Protein AF-A0A9J8AJ17-F1 (afdb_monomer)

Structure (mmCIF, N/CA/C/O backbone):
data_AF-A0A9J8AJ17-F1
#
_entry.id   AF-A0A9J8AJ17-F1
#
loop_
_atom_site.group_PDB
_atom_site.id
_atom_site.type_symbol
_atom_site.label_atom_id
_atom_site.label_alt_id
_atom_site.label_comp_id
_atom_site.label_asym_id
_atom_site.label_entity_id
_atom_site.label_seq_id
_atom_site.pdbx_PDB_ins_code
_atom_site.Cartn_x
_atom_site.Cartn_y
_atom_site.Cartn_z
_atom_site.occupancy
_atom_site.B_iso_or_equiv
_atom_site.auth_seq_id
_atom_site.auth_comp_id
_atom_site.auth_asym_id
_atom_site.auth_atom_id
_atom_site.pdbx_PDB_model_num
ATOM 1 N N . PHE A 1 1 ? 5.375 3.986 -27.412 1.00 84.50 1 PHE A N 1
ATOM 2 C CA . PHE A 1 1 ? 6.111 3.043 -26.552 1.00 84.50 1 PHE A CA 1
ATOM 3 C C . PHE A 1 1 ? 7.538 2.979 -27.052 1.00 84.50 1 PHE A C 1
ATOM 5 O O . PHE A 1 1 ? 7.757 3.185 -28.240 1.00 84.50 1 PHE A O 1
ATOM 12 N N . ASP A 1 2 ? 8.475 2.694 -26.160 1.00 86.69 2 ASP A N 1
ATOM 13 C CA . ASP A 1 2 ? 9.907 2.626 -26.416 1.00 86.69 2 ASP A CA 1
ATOM 14 C C . ASP A 1 2 ? 10.468 1.332 -25.822 1.00 86.69 2 ASP A C 1
ATOM 16 O O . ASP A 1 2 ? 10.019 0.861 -24.775 1.00 86.69 2 ASP A O 1
ATOM 20 N N . ARG A 1 3 ? 11.481 0.769 -26.474 1.00 86.44 3 ARG A N 1
ATOM 21 C CA . ARG A 1 3 ? 12.291 -0.334 -25.966 1.00 86.44 3 ARG A CA 1
ATOM 22 C C . ARG A 1 3 ? 13.458 0.225 -25.174 1.00 86.44 3 ARG A C 1
ATOM 24 O O . ARG A 1 3 ? 14.289 0.953 -25.712 1.00 86.44 3 ARG A O 1
ATOM 31 N N . LYS A 1 4 ? 13.545 -0.156 -23.906 1.00 85.94 4 LYS A N 1
ATOM 32 C CA . LYS A 1 4 ? 14.695 0.073 -23.031 1.00 85.94 4 LYS A CA 1
ATOM 33 C C . LYS A 1 4 ? 15.552 -1.189 -23.036 1.00 85.94 4 LYS A C 1
ATOM 35 O O . LYS A 1 4 ? 15.211 -2.178 -22.390 1.00 85.94 4 LYS A O 1
ATOM 40 N N . HIS A 1 5 ? 16.639 -1.174 -23.801 1.00 84.50 5 HIS A N 1
ATOM 41 C CA . HIS A 1 5 ? 17.488 -2.349 -24.001 1.00 84.50 5 HIS A CA 1
ATOM 42 C C . HIS A 1 5 ? 18.456 -2.580 -22.832 1.00 84.50 5 HIS A C 1
ATOM 44 O O . HIS A 1 5 ? 19.291 -1.720 -22.543 1.00 84.50 5 HIS A O 1
ATOM 50 N N . TYR A 1 6 ? 18.380 -3.755 -22.204 1.00 83.19 6 TYR A N 1
ATOM 51 C CA . TYR A 1 6 ? 19.360 -4.265 -21.242 1.00 83.19 6 TYR A CA 1
ATOM 52 C C . TYR A 1 6 ? 19.265 -5.792 -21.149 1.00 83.19 6 TYR A C 1
ATOM 54 O O . TYR A 1 6 ? 18.189 -6.368 -21.304 1.00 83.19 6 TYR A O 1
ATOM 62 N N . PHE A 1 7 ? 20.397 -6.446 -20.892 1.00 85.44 7 PHE A N 1
ATOM 63 C CA . PHE A 1 7 ? 20.463 -7.900 -20.782 1.00 85.44 7 PHE A CA 1
ATOM 64 C C . PHE A 1 7 ? 20.474 -8.321 -19.319 1.00 85.44 7 PHE A C 1
ATOM 66 O O . PHE A 1 7 ? 21.348 -7.911 -18.555 1.00 85.44 7 PHE A O 1
ATOM 73 N N . TYR A 1 8 ? 19.500 -9.147 -18.949 1.00 83.44 8 TYR A N 1
ATOM 74 C CA . TYR A 1 8 ? 19.433 -9.799 -17.650 1.00 83.44 8 TYR A CA 1
ATOM 75 C C . TYR A 1 8 ? 18.642 -11.104 -17.780 1.00 83.44 8 TYR A C 1
ATOM 77 O O . TYR A 1 8 ? 17.761 -11.210 -18.633 1.00 83.44 8 TYR A O 1
ATOM 85 N N . ALA A 1 9 ? 18.968 -12.108 -16.965 1.00 84.25 9 ALA A N 1
ATOM 86 C CA . ALA A 1 9 ? 18.401 -13.452 -17.102 1.00 84.25 9 ALA A CA 1
ATOM 87 C C . ALA A 1 9 ? 16.879 -13.502 -16.860 1.00 84.25 9 ALA A C 1
ATOM 89 O O . ALA A 1 9 ? 16.195 -14.369 -17.392 1.00 84.25 9 ALA A O 1
ATOM 90 N N . ASP A 1 10 ? 16.344 -12.549 -16.098 1.00 83.25 10 ASP A N 1
ATOM 91 C CA . ASP A 1 10 ? 14.919 -12.399 -15.803 1.00 83.25 10 ASP A CA 1
ATOM 92 C C . ASP A 1 10 ? 14.142 -11.592 -16.867 1.00 83.25 10 ASP A C 1
ATOM 94 O O . ASP A 1 10 ? 12.931 -11.406 -16.733 1.00 83.25 10 ASP A O 1
ATOM 98 N N . MET A 1 11 ? 14.815 -11.114 -17.920 1.00 86.56 11 MET A N 1
ATOM 99 C CA . MET A 1 11 ? 14.232 -10.330 -19.009 1.00 86.56 11 MET A CA 1
ATOM 100 C C . MET A 1 11 ? 14.425 -11.063 -20.348 1.00 86.56 11 MET A C 1
ATOM 102 O O . MET A 1 11 ? 15.379 -10.781 -21.077 1.00 86.56 11 MET A O 1
ATOM 106 N N . PRO A 1 12 ? 13.524 -11.995 -20.717 1.00 84.19 12 PRO A N 1
ATOM 107 C CA . PRO A 1 12 ? 13.731 -12.894 -21.856 1.00 84.19 12 PRO A CA 1
ATOM 108 C C . PRO A 1 12 ? 13.805 -12.162 -23.203 1.00 84.19 12 PRO A C 1
ATOM 110 O O . PRO A 1 12 ? 14.507 -12.604 -24.107 1.00 84.19 12 PRO A O 1
ATOM 113 N N . ALA A 1 13 ? 13.119 -11.023 -23.337 1.00 84.50 13 ALA A N 1
ATOM 114 C CA . ALA A 1 13 ? 13.137 -10.220 -24.559 1.00 84.50 13 ALA A CA 1
ATOM 115 C C . ALA A 1 13 ? 14.458 -9.449 -24.768 1.00 84.50 13 ALA A C 1
ATOM 117 O O . ALA A 1 13 ? 14.705 -8.942 -25.860 1.00 84.50 13 ALA A O 1
ATOM 118 N N . GLY A 1 14 ? 15.299 -9.306 -23.734 1.00 84.38 14 GLY A N 1
ATOM 119 C CA . GLY A 1 14 ? 16.493 -8.447 -23.780 1.00 84.38 14 GLY A CA 1
ATOM 120 C C . GLY A 1 14 ? 16.181 -6.945 -23.887 1.00 84.38 14 GLY A C 1
ATOM 121 O O . GLY A 1 14 ? 17.067 -6.128 -24.157 1.00 84.38 14 GLY A O 1
ATOM 122 N N . TYR A 1 15 ? 14.914 -6.568 -23.709 1.00 83.44 15 TYR A N 1
ATOM 123 C CA . TYR A 1 15 ? 14.455 -5.191 -23.601 1.00 83.44 15 TYR A CA 1
ATOM 124 C C . TYR A 1 15 ? 13.153 -5.117 -22.806 1.00 83.44 15 TYR A C 1
ATOM 126 O O . TYR A 1 15 ? 12.324 -6.023 -22.851 1.00 83.44 15 TYR A O 1
ATOM 134 N N . GLN A 1 16 ? 12.965 -4.003 -22.109 1.00 83.31 16 GLN A N 1
ATOM 135 C CA . GLN A 1 16 ? 11.730 -3.665 -21.413 1.00 83.31 16 GLN A CA 1
ATOM 136 C C . GLN A 1 16 ? 10.928 -2.687 -22.273 1.00 83.31 16 GLN A C 1
ATOM 138 O O . GLN A 1 16 ? 11.475 -1.687 -22.743 1.00 83.31 16 GLN A O 1
ATOM 143 N N . ILE A 1 17 ? 9.636 -2.948 -22.468 1.00 78.12 17 ILE A N 1
ATOM 144 C CA . ILE A 1 17 ? 8.737 -1.965 -23.081 1.00 78.12 17 ILE A CA 1
ATOM 145 C C . ILE A 1 17 ? 8.395 -0.917 -22.024 1.00 78.12 17 ILE A C 1
ATOM 147 O O . ILE A 1 17 ? 7.991 -1.244 -20.908 1.00 78.12 17 ILE A O 1
ATOM 151 N N . THR A 1 18 ? 8.568 0.348 -22.375 1.00 79.31 18 THR A N 1
ATOM 152 C CA . THR A 1 18 ? 8.266 1.494 -21.522 1.00 79.31 18 THR A CA 1
ATOM 153 C C . THR A 1 18 ? 7.728 2.647 -22.370 1.00 79.31 18 THR A C 1
ATOM 155 O O . THR A 1 18 ? 7.555 2.526 -23.583 1.00 79.31 18 THR A O 1
ATOM 158 N N . GLN A 1 19 ? 7.418 3.776 -21.759 1.00 64.88 19 GLN A N 1
ATOM 159 C CA . GLN A 1 19 ? 7.281 5.044 -22.448 1.00 64.88 19 GLN A CA 1
ATOM 160 C C . GLN A 1 19 ? 8.328 5.962 -21.825 1.00 64.88 19 GLN A C 1
ATOM 162 O O . GLN A 1 19 ? 8.198 6.342 -20.676 1.00 64.88 19 GLN A O 1
ATOM 167 N N . GLN A 1 20 ? 9.396 6.305 -22.544 1.00 63.53 20 GLN A N 1
ATOM 168 C CA . GLN A 1 20 ? 10.614 6.900 -21.972 1.00 63.53 20 GLN A CA 1
ATOM 169 C C . GLN A 1 20 ? 10.371 8.044 -20.961 1.00 63.53 20 GLN A C 1
ATOM 171 O O . GLN A 1 20 ? 11.126 8.197 -20.004 1.00 63.53 20 GLN A O 1
ATOM 176 N N . ARG A 1 21 ? 9.336 8.862 -21.192 1.00 64.19 21 ARG A N 1
ATOM 177 C CA . ARG A 1 21 ? 8.958 10.024 -20.367 1.00 64.19 21 ARG A CA 1
ATOM 178 C C . ARG A 1 21 ? 7.611 9.879 -19.647 1.00 64.19 21 ARG A C 1
ATOM 180 O O . ARG A 1 21 ? 7.146 10.841 -19.045 1.00 64.19 21 ARG A O 1
ATOM 187 N N . VAL A 1 22 ? 6.943 8.738 -19.769 1.00 67.50 22 VAL A N 1
ATOM 188 C CA . VAL A 1 22 ? 5.557 8.521 -19.326 1.00 67.50 22 VAL A CA 1
ATOM 189 C C . VAL A 1 22 ? 5.540 7.242 -18.491 1.00 67.50 22 VAL A C 1
ATOM 191 O O . VAL A 1 22 ? 6.303 6.324 -18.766 1.00 67.50 22 VAL A O 1
ATOM 194 N N . PRO A 1 23 ? 4.718 7.134 -17.441 1.00 73.00 23 PRO A N 1
ATOM 195 C CA . PRO A 1 23 ? 5.021 6.178 -16.389 1.00 73.00 23 PRO A CA 1
ATOM 196 C C . PRO A 1 23 ? 4.750 4.713 -16.766 1.00 73.00 23 PRO A C 1
ATOM 198 O O . PRO A 1 23 ? 4.860 3.863 -15.907 1.00 73.00 23 PRO A O 1
ATOM 201 N N . ILE A 1 24 ? 4.388 4.355 -17.998 1.00 82.38 24 ILE A N 1
ATOM 202 C CA . ILE A 1 24 ? 4.004 2.975 -18.327 1.00 82.38 24 ILE A CA 1
ATOM 203 C C . ILE A 1 24 ? 5.244 2.129 -18.626 1.00 82.38 24 ILE A C 1
ATOM 205 O O . ILE A 1 24 ? 6.048 2.479 -19.491 1.00 82.38 24 ILE A O 1
ATOM 209 N N . ALA A 1 25 ? 5.371 0.990 -17.948 1.00 82.25 25 ALA A N 1
ATOM 210 C CA . ALA A 1 25 ? 6.437 0.016 -18.155 1.00 82.25 25 ALA A CA 1
ATOM 211 C C . ALA A 1 25 ? 5.931 -1.425 -17.966 1.00 82.25 25 ALA A C 1
ATOM 213 O O . ALA A 1 25 ? 4.759 -1.654 -17.670 1.00 82.25 25 ALA A O 1
ATOM 214 N N . VAL A 1 26 ? 6.819 -2.401 -18.143 1.00 84.00 26 VAL A N 1
ATOM 215 C CA . VAL A 1 26 ? 6.529 -3.833 -17.974 1.00 84.00 26 VAL A CA 1
ATOM 216 C C . VAL A 1 26 ? 7.526 -4.450 -16.985 1.00 84.00 26 VAL A C 1
ATOM 218 O O . VAL A 1 26 ? 8.707 -4.114 -17.050 1.00 84.00 26 VAL A O 1
ATOM 221 N N . ASP A 1 27 ? 7.082 -5.306 -16.058 1.00 85.50 27 ASP A N 1
ATOM 222 C CA . ASP A 1 27 ? 7.954 -5.928 -15.040 1.00 85.50 27 ASP A CA 1
ATOM 223 C C . ASP A 1 27 ? 8.826 -7.052 -15.626 1.00 85.50 27 ASP A C 1
ATOM 225 O O . ASP A 1 27 ? 8.465 -7.702 -16.616 1.00 85.50 27 ASP A O 1
ATOM 229 N N . SER A 1 28 ? 9.969 -7.291 -14.978 1.00 86.81 28 SER A N 1
ATOM 230 C CA . SER A 1 28 ? 10.842 -8.438 -15.239 1.00 86.81 28 SER A CA 1
ATOM 231 C C . SER A 1 28 ? 10.426 -9.659 -14.411 1.00 86.81 28 SER A C 1
ATOM 233 O O . SER A 1 28 ? 9.662 -9.566 -13.439 1.00 86.81 28 SER A O 1
ATOM 235 N N . GLY A 1 29 ? 10.951 -10.826 -14.785 1.00 88.06 29 GLY A N 1
ATOM 236 C CA . GLY A 1 29 ? 10.862 -12.042 -13.982 1.00 88.06 29 GLY A CA 1
ATOM 237 C C . GLY A 1 29 ? 11.604 -11.924 -12.645 1.00 88.06 29 GLY A C 1
ATOM 238 O O . GLY A 1 29 ? 12.017 -10.849 -12.209 1.00 88.06 29 GLY A O 1
ATOM 239 N N . LYS A 1 30 ? 11.782 -13.050 -11.964 1.00 88.88 30 LYS A N 1
ATOM 240 C CA . LYS A 1 30 ? 12.517 -13.148 -10.706 1.00 88.88 30 LYS A CA 1
ATOM 241 C C . LYS A 1 30 ? 13.688 -14.107 -10.876 1.00 88.88 30 LYS A C 1
ATOM 243 O O . LYS A 1 30 ? 13.517 -15.219 -11.359 1.00 88.88 30 LYS A O 1
ATOM 248 N N . SER A 1 31 ? 14.865 -13.682 -10.434 1.00 89.44 31 SER A N 1
ATOM 249 C CA . SER A 1 31 ? 16.033 -14.556 -10.302 1.00 89.44 31 SER A CA 1
ATOM 250 C C . SER A 1 31 ? 16.130 -15.068 -8.865 1.00 89.44 31 SER A C 1
ATOM 252 O O . SER A 1 31 ? 16.010 -14.287 -7.920 1.00 89.44 31 SER A O 1
ATOM 254 N N . LEU A 1 32 ? 16.333 -16.370 -8.698 1.00 89.50 32 LEU A N 1
ATOM 255 C CA . LEU A 1 32 ? 16.511 -17.050 -7.418 1.00 89.50 32 LEU A CA 1
ATOM 256 C C . LEU A 1 32 ? 17.877 -17.729 -7.432 1.00 89.50 32 LEU A C 1
ATOM 258 O O . LEU A 1 32 ? 18.139 -18.549 -8.306 1.00 89.50 32 LEU A O 1
ATOM 262 N N . HIS A 1 33 ? 18.751 -17.378 -6.494 1.00 90.94 33 HIS A N 1
ATOM 263 C CA . HIS A 1 33 ? 20.055 -18.023 -6.394 1.00 90.94 33 HIS A CA 1
ATOM 264 C C . HIS A 1 33 ? 19.950 -19.267 -5.509 1.00 90.94 33 HIS A C 1
ATOM 266 O O . HIS A 1 33 ? 19.509 -19.177 -4.365 1.00 90.94 33 HIS A O 1
ATOM 272 N N . ASP A 1 34 ? 20.317 -20.415 -6.068 1.00 91.00 34 ASP A N 1
ATOM 273 C CA . ASP A 1 34 ? 20.434 -21.693 -5.377 1.00 91.00 34 ASP A CA 1
ATOM 274 C C . ASP A 1 34 ? 21.903 -21.875 -4.974 1.00 91.00 34 ASP A C 1
ATOM 276 O O . ASP A 1 34 ? 22.756 -22.185 -5.814 1.00 91.00 34 ASP A O 1
ATOM 280 N N . GLU A 1 35 ? 22.198 -21.625 -3.695 1.00 90.44 35 GLU A N 1
ATOM 281 C CA . GLU A 1 35 ? 23.556 -21.729 -3.148 1.00 90.44 35 GLU A CA 1
ATOM 282 C C . GLU A 1 35 ? 24.077 -23.172 -3.176 1.00 90.44 35 GLU A C 1
ATOM 284 O O . GLU A 1 35 ? 25.256 -23.390 -3.457 1.00 90.44 35 GLU A O 1
ATOM 289 N N . GLU A 1 36 ? 23.206 -24.166 -2.964 1.00 90.88 36 GLU A N 1
ATOM 290 C CA . GLU A 1 36 ? 23.595 -25.582 -2.928 1.00 90.88 36 GLU A CA 1
ATOM 291 C C . GLU A 1 36 ? 24.074 -26.062 -4.297 1.00 90.88 36 G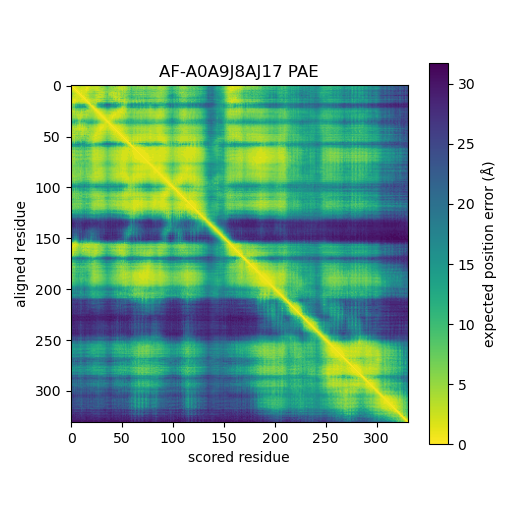LU A C 1
ATOM 293 O O . GLU A 1 36 ? 25.048 -26.808 -4.406 1.00 90.88 36 GLU A O 1
ATOM 298 N N . ARG A 1 37 ? 23.401 -25.617 -5.362 1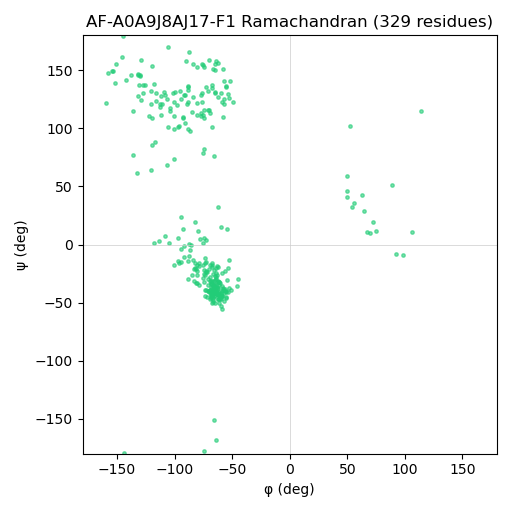.00 90.25 37 ARG A N 1
ATOM 299 C CA . ARG A 1 37 ? 23.742 -25.992 -6.741 1.00 90.25 37 ARG A CA 1
ATOM 300 C C . ARG A 1 37 ? 24.652 -24.986 -7.433 1.00 90.25 37 ARG A C 1
ATOM 302 O O . ARG A 1 37 ? 25.057 -25.242 -8.565 1.00 90.25 37 ARG A O 1
ATOM 309 N N . SER A 1 38 ? 24.971 -23.862 -6.782 1.00 92.00 38 SER A N 1
ATOM 310 C CA . SER A 1 38 ? 25.704 -22.734 -7.375 1.00 92.00 38 SER A CA 1
ATOM 311 C C . SER A 1 38 ? 25.104 -22.292 -8.719 1.00 92.00 38 SER A C 1
ATOM 313 O O . SER A 1 38 ? 25.814 -22.022 -9.689 1.00 92.00 38 SER A O 1
ATOM 315 N N . GLN A 1 39 ? 23.772 -22.257 -8.795 1.00 93.56 39 GLN A N 1
ATOM 316 C CA . GLN A 1 39 ? 23.014 -21.937 -10.006 1.00 93.56 39 GLN A CA 1
ATOM 317 C C . GLN A 1 39 ? 21.973 -20.855 -9.725 1.00 93.56 39 GLN A C 1
ATOM 319 O O . GLN A 1 39 ? 21.557 -20.639 -8.592 1.00 93.56 39 GLN A O 1
ATOM 324 N N . THR A 1 40 ? 21.530 -20.170 -10.777 1.00 91.12 40 THR A N 1
ATOM 325 C CA . THR A 1 40 ? 20.448 -19.185 -10.683 1.00 91.12 40 THR A CA 1
ATOM 326 C C . THR A 1 40 ? 19.237 -19.705 -11.441 1.00 91.12 40 THR A C 1
ATOM 328 O O . THR A 1 40 ? 19.295 -19.926 -12.648 1.00 91.12 40 THR A O 1
ATOM 331 N N . LEU A 1 41 ? 18.137 -19.899 -10.722 1.00 93.44 41 LEU A N 1
ATOM 332 C CA . LEU A 1 41 ? 16.844 -20.301 -11.257 1.00 93.44 41 LEU A CA 1
ATOM 333 C C . LEU A 1 41 ? 16.057 -19.049 -11.656 1.00 93.44 41 LEU A C 1
ATOM 335 O O . LEU A 1 41 ? 16.022 -18.067 -10.912 1.00 93.44 41 LEU A O 1
ATOM 339 N N . ILE A 1 42 ? 15.419 -19.082 -12.825 1.00 93.12 42 ILE A N 1
ATOM 340 C CA . ILE A 1 42 ? 14.648 -17.953 -13.354 1.00 93.12 42 ILE A CA 1
ATOM 341 C C . ILE A 1 42 ? 13.161 -18.298 -13.341 1.00 93.12 42 ILE A C 1
ATOM 343 O O . ILE A 1 42 ? 12.729 -19.250 -13.987 1.00 93.12 42 ILE A O 1
ATOM 347 N N . ASP A 1 43 ? 12.379 -17.492 -12.628 1.00 92.44 43 ASP A N 1
ATOM 348 C CA . ASP A 1 43 ? 10.921 -17.545 -12.601 1.00 92.44 43 ASP A CA 1
ATOM 349 C C . ASP A 1 43 ? 10.346 -16.400 -13.451 1.00 92.44 43 ASP A C 1
ATOM 351 O O . ASP A 1 43 ? 10.517 -15.220 -13.139 1.00 92.44 43 ASP A O 1
ATOM 355 N N . LEU A 1 44 ? 9.658 -16.747 -14.539 1.00 93.19 44 LEU A N 1
ATOM 356 C CA . LEU A 1 44 ? 9.091 -15.790 -15.491 1.00 93.19 44 LEU A CA 1
ATOM 357 C C . LEU A 1 44 ? 7.604 -15.490 -15.255 1.00 93.19 44 LEU A C 1
ATOM 359 O O . LEU A 1 44 ? 7.029 -14.725 -16.023 1.00 93.19 44 LEU A O 1
ATOM 363 N N . ASN A 1 45 ? 6.980 -16.004 -14.190 1.00 91.62 45 ASN A N 1
ATOM 364 C CA . ASN A 1 45 ? 5.546 -15.798 -13.925 1.00 91.62 45 ASN A CA 1
ATOM 365 C C . ASN A 1 45 ? 5.147 -14.315 -13.787 1.00 91.62 45 ASN A C 1
ATOM 367 O O . ASN A 1 45 ? 3.992 -13.958 -14.000 1.00 91.62 45 ASN A O 1
ATOM 371 N N . ARG A 1 46 ? 6.098 -13.448 -13.419 1.00 89.12 46 ARG A N 1
ATOM 372 C CA . ARG A 1 46 ? 5.903 -11.995 -13.275 1.00 89.12 46 ARG A CA 1
ATOM 373 C C . ARG A 1 46 ? 6.281 -11.197 -14.530 1.00 89.12 46 ARG A C 1
ATOM 375 O O . ARG A 1 46 ? 5.924 -10.025 -14.638 1.00 89.12 46 ARG A O 1
ATOM 382 N N . ALA A 1 47 ? 7.013 -11.799 -15.465 1.00 89.50 47 ALA A N 1
ATOM 383 C CA . ALA A 1 47 ? 7.465 -11.098 -16.659 1.00 89.50 47 ALA A CA 1
ATOM 384 C C . ALA A 1 47 ? 6.252 -10.701 -17.514 1.00 89.50 47 ALA A C 1
ATOM 386 O O . ALA A 1 47 ? 5.385 -11.529 -17.784 1.00 89.50 47 ALA A O 1
ATOM 387 N N . GLY A 1 48 ? 6.174 -9.439 -17.938 1.00 84.94 48 GLY A N 1
ATOM 388 C CA . GLY A 1 48 ? 5.035 -8.968 -18.738 1.00 84.94 48 GLY A CA 1
ATOM 389 C C . GLY A 1 48 ? 3.942 -8.231 -17.955 1.00 84.94 48 GLY A C 1
ATOM 390 O O . GLY A 1 48 ? 3.057 -7.642 -18.572 1.00 84.94 48 GLY A O 1
ATOM 391 N N . VAL A 1 49 ? 3.991 -8.218 -16.618 1.00 89.81 49 VAL A N 1
ATOM 392 C CA . VAL A 1 49 ? 3.002 -7.501 -15.793 1.00 89.81 49 VAL A CA 1
ATOM 393 C C . VAL A 1 49 ? 3.141 -5.987 -15.989 1.00 89.81 49 VAL A C 1
ATOM 395 O O . VAL A 1 49 ? 4.248 -5.452 -15.968 1.00 89.81 49 VAL A O 1
ATOM 398 N N . GLY A 1 50 ? 2.018 -5.287 -16.174 1.00 87.69 50 GLY A N 1
ATOM 399 C CA . GLY A 1 50 ? 2.004 -3.833 -16.348 1.00 87.69 50 GLY A CA 1
ATOM 400 C C . GLY A 1 50 ? 2.479 -3.092 -15.095 1.00 87.69 50 GLY A C 1
ATOM 401 O O . GLY A 1 50 ? 2.000 -3.351 -13.991 1.00 87.69 50 GLY A O 1
ATOM 402 N N . LEU A 1 51 ? 3.400 -2.149 -15.276 1.00 88.31 51 LEU A N 1
ATOM 403 C CA . LEU A 1 51 ? 3.963 -1.302 -14.230 1.00 88.31 51 LEU A CA 1
ATOM 404 C C . LEU A 1 51 ? 3.703 0.176 -14.503 1.00 88.31 51 LEU A C 1
ATOM 406 O O . LEU A 1 51 ? 3.585 0.608 -15.651 1.00 88.31 51 LEU A O 1
ATOM 410 N N . MET A 1 52 ? 3.678 0.944 -13.412 1.00 86.50 52 MET A N 1
ATOM 411 C CA . MET A 1 52 ? 3.653 2.398 -13.450 1.00 86.50 52 MET A CA 1
ATOM 412 C C . MET A 1 52 ? 4.854 2.985 -12.683 1.00 86.50 52 MET A C 1
ATOM 414 O O . MET A 1 52 ? 4.913 2.886 -11.459 1.00 86.50 52 MET A O 1
ATOM 418 N N . GLU A 1 53 ? 5.806 3.595 -13.386 1.00 84.12 53 GLU A N 1
ATOM 419 C CA . GLU A 1 53 ? 6.986 4.272 -12.840 1.00 84.12 53 GLU A CA 1
ATOM 420 C C . GLU A 1 53 ? 6.693 5.755 -12.588 1.00 84.12 53 GLU A C 1
ATOM 422 O O . GLU A 1 53 ? 6.644 6.565 -13.509 1.00 84.12 53 GLU A O 1
ATOM 427 N N . LEU A 1 54 ? 6.510 6.136 -11.324 1.00 82.31 54 LEU A N 1
ATOM 428 C CA . LEU A 1 54 ? 6.283 7.528 -10.938 1.00 82.31 54 LEU A CA 1
ATOM 429 C C . LEU A 1 54 ? 7.560 8.143 -10.375 1.00 82.31 54 LEU A C 1
ATOM 431 O O . LEU A 1 54 ? 8.157 7.601 -9.446 1.00 82.31 54 LEU A O 1
ATOM 435 N N . VAL A 1 55 ? 7.932 9.319 -10.883 1.00 80.44 55 VAL A N 1
ATOM 436 C CA . VAL A 1 55 ? 8.994 10.133 -10.286 1.00 80.44 55 VAL A CA 1
ATOM 437 C C . VAL A 1 55 ? 8.387 11.351 -9.620 1.00 80.44 55 VAL A C 1
ATOM 439 O O . VAL A 1 55 ? 7.613 12.089 -10.223 1.00 80.44 55 VAL A O 1
ATOM 442 N N . MET A 1 56 ? 8.761 11.555 -8.362 1.00 71.88 56 MET A N 1
ATOM 443 C CA . MET A 1 56 ? 8.312 12.669 -7.541 1.00 71.88 56 MET A CA 1
ATOM 444 C C . MET A 1 56 ? 9.500 13.362 -6.888 1.00 71.88 56 MET A C 1
ATOM 446 O O . MET A 1 56 ? 10.481 12.709 -6.539 1.00 71.88 56 MET A O 1
ATOM 450 N N . CYS A 1 57 ? 9.384 14.677 -6.723 1.00 70.62 57 CYS A N 1
ATOM 451 C CA . CYS A 1 57 ? 10.339 15.515 -6.010 1.00 70.62 57 CYS A CA 1
ATOM 452 C C . CYS A 1 57 ? 9.787 15.790 -4.618 1.00 70.62 57 CYS A C 1
ATOM 454 O O . CYS A 1 57 ? 8.893 16.618 -4.458 1.00 70.62 57 CYS A O 1
ATOM 456 N N . CYS A 1 58 ? 10.271 15.050 -3.624 1.00 67.06 58 CYS A N 1
ATOM 457 C CA . CYS A 1 58 ? 9.782 15.146 -2.257 1.00 67.06 58 CYS A CA 1
ATOM 458 C C . CYS A 1 58 ? 10.933 15.375 -1.284 1.00 67.06 58 CYS A C 1
ATOM 460 O O . CYS A 1 58 ? 11.972 14.731 -1.389 1.00 67.06 58 CYS A O 1
ATOM 462 N N . GLY A 1 59 ? 10.679 16.288 -0.344 1.00 70.50 59 GLY A N 1
ATOM 463 C CA . GLY A 1 59 ? 11.561 16.681 0.743 1.00 70.50 59 GLY A CA 1
ATOM 464 C C . GLY A 1 59 ? 11.816 15.560 1.768 1.00 70.50 59 GLY A C 1
ATOM 465 O O . GLY A 1 59 ? 11.626 14.370 1.513 1.00 70.50 59 GLY A O 1
ATOM 466 N N . GLU A 1 60 ? 12.064 15.954 3.016 1.00 67.75 60 GLU A N 1
ATOM 467 C CA . GLU A 1 60 ? 11.953 15.061 4.188 1.00 67.75 60 GLU A CA 1
ATOM 468 C C . GLU A 1 60 ? 10.577 14.353 4.277 1.00 67.75 60 GLU A C 1
ATOM 470 O O . GLU A 1 60 ? 10.435 13.283 4.868 1.00 67.75 60 GLU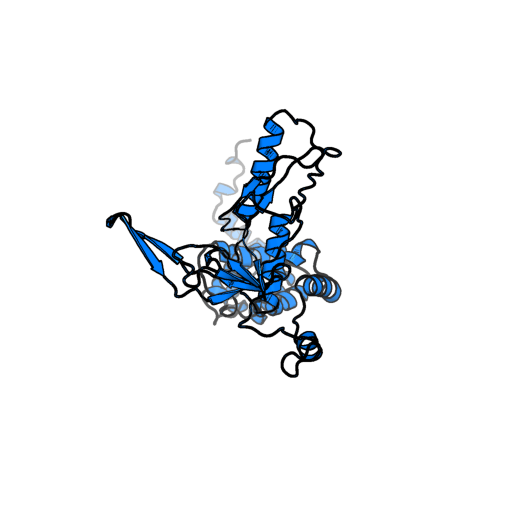 A O 1
ATOM 475 N N . GLU A 1 61 ? 9.565 14.900 3.599 1.00 79.69 61 GLU A N 1
ATOM 476 C CA . GLU A 1 61 ? 8.205 14.372 3.496 1.00 79.69 61 GLU A CA 1
ATOM 477 C C . GLU A 1 61 ? 8.030 13.205 2.505 1.00 79.69 61 GLU A C 1
ATOM 479 O O . GLU A 1 61 ? 6.907 12.738 2.305 1.00 79.69 61 GLU A O 1
ATOM 484 N N . ALA A 1 62 ? 9.094 12.683 1.884 1.00 83.06 62 ALA A N 1
ATOM 485 C CA . ALA A 1 62 ? 8.988 11.594 0.902 1.00 83.06 62 ALA A CA 1
ATOM 486 C C . ALA A 1 62 ? 8.215 10.369 1.429 1.00 83.06 62 ALA A C 1
ATOM 488 O O . ALA A 1 62 ? 7.406 9.774 0.716 1.00 83.06 62 ALA A O 1
ATOM 489 N N . ALA A 1 63 ? 8.383 10.023 2.708 1.00 86.25 63 ALA A N 1
ATOM 490 C CA . ALA A 1 63 ? 7.620 8.950 3.343 1.00 86.25 63 ALA A CA 1
ATOM 491 C C . ALA A 1 63 ? 6.108 9.245 3.419 1.00 86.25 63 ALA A C 1
ATOM 493 O O . ALA A 1 63 ? 5.283 8.343 3.245 1.00 86.25 63 ALA A O 1
ATOM 494 N N . ALA A 1 64 ? 5.729 10.503 3.661 1.00 85.62 64 ALA A N 1
ATOM 495 C CA . ALA A 1 64 ? 4.335 10.936 3.663 1.00 85.62 64 ALA A CA 1
ATOM 496 C C . ALA A 1 64 ? 3.752 10.952 2.242 1.00 85.62 64 ALA A C 1
ATOM 498 O O . ALA A 1 64 ? 2.626 10.492 2.045 1.00 85.62 64 ALA A O 1
ATOM 499 N N . ALA A 1 65 ? 4.534 11.389 1.251 1.00 86.38 65 ALA A N 1
ATOM 500 C CA . ALA A 1 65 ? 4.149 11.361 -0.156 1.00 86.38 65 ALA A CA 1
ATOM 501 C C . ALA A 1 65 ? 3.867 9.930 -0.643 1.00 86.38 65 ALA A C 1
ATOM 503 O O . ALA A 1 65 ? 2.807 9.674 -1.216 1.00 86.38 65 ALA A O 1
ATOM 504 N N . VAL A 1 66 ? 4.745 8.969 -0.327 1.00 88.50 66 VAL A N 1
ATOM 505 C CA . VAL A 1 66 ? 4.534 7.550 -0.661 1.00 88.50 66 VAL A CA 1
ATOM 506 C C . VAL A 1 66 ? 3.279 6.999 0.019 1.00 88.50 66 VAL A C 1
ATOM 508 O O . VAL A 1 66 ? 2.471 6.348 -0.640 1.00 88.50 66 VAL A O 1
ATOM 511 N N . ARG A 1 67 ? 3.041 7.306 1.303 1.00 87.00 67 ARG A N 1
ATOM 512 C CA . ARG A 1 67 ? 1.790 6.908 1.985 1.00 87.00 67 ARG A CA 1
ATOM 513 C C . ARG A 1 67 ? 0.558 7.487 1.306 1.00 87.00 67 ARG A C 1
ATOM 515 O O . ARG A 1 67 ? -0.438 6.790 1.139 1.00 87.00 67 ARG A O 1
ATOM 522 N N . GLN A 1 68 ? 0.607 8.757 0.922 1.00 86.81 68 GLN A N 1
ATOM 523 C CA . GLN A 1 68 ? -0.508 9.400 0.242 1.00 86.81 68 GLN A CA 1
ATOM 524 C C . GLN A 1 68 ? -0.764 8.758 -1.128 1.00 86.81 68 GLN A C 1
ATOM 526 O O . GLN A 1 68 ? -1.921 8.519 -1.469 1.00 86.81 68 GLN A O 1
ATOM 531 N N . LEU A 1 69 ? 0.290 8.411 -1.869 1.00 88.88 69 LEU A N 1
ATOM 532 C CA . LEU A 1 69 ? 0.184 7.676 -3.125 1.00 88.88 69 LEU A CA 1
ATOM 533 C C . LEU A 1 69 ? -0.449 6.292 -2.922 1.00 88.88 69 LEU A C 1
ATOM 535 O O . LEU A 1 69 ? -1.357 5.940 -3.670 1.00 88.88 69 LEU A O 1
ATOM 539 N N . GLN A 1 70 ? -0.048 5.541 -1.889 1.00 89.00 70 GLN A N 1
ATOM 540 C CA . GLN A 1 70 ? -0.679 4.255 -1.555 1.00 89.00 70 GLN A CA 1
ATOM 541 C C . GLN A 1 70 ? -2.192 4.414 -1.358 1.00 89.00 70 GLN A C 1
ATOM 543 O O . GLN A 1 70 ? -2.970 3.644 -1.916 1.00 89.00 70 GLN A O 1
ATOM 548 N N . LEU A 1 71 ? -2.622 5.444 -0.621 1.00 86.25 71 LEU A N 1
ATOM 549 C CA . LEU A 1 71 ? -4.045 5.709 -0.390 1.00 86.25 71 LEU A CA 1
ATOM 550 C C . LEU A 1 71 ? -4.790 6.101 -1.666 1.00 86.25 71 LEU A C 1
ATOM 552 O O . LEU A 1 71 ? -5.946 5.717 -1.829 1.00 86.25 71 LEU A O 1
ATOM 556 N N . ILE A 1 72 ? -4.154 6.857 -2.563 1.00 89.06 72 ILE A N 1
ATOM 557 C CA . ILE A 1 72 ? -4.742 7.220 -3.856 1.00 89.06 72 ILE A CA 1
ATOM 558 C C . ILE A 1 72 ? -4.933 5.963 -4.709 1.00 89.06 72 ILE A C 1
ATOM 560 O O . ILE A 1 72 ? -6.042 5.717 -5.167 1.00 89.06 72 ILE A O 1
ATOM 564 N N . LEU A 1 73 ? -3.902 5.127 -4.859 1.00 88.88 73 LEU A N 1
ATOM 565 C CA . LEU A 1 73 ? -3.977 3.887 -5.643 1.00 88.88 73 LEU A CA 1
ATOM 566 C C . LEU A 1 73 ? -5.038 2.921 -5.097 1.00 88.88 73 LEU A C 1
ATOM 568 O O . LEU A 1 73 ? -5.834 2.370 -5.858 1.00 88.88 73 LEU A O 1
ATOM 572 N N . GLN A 1 74 ? -5.112 2.788 -3.771 1.00 86.56 74 GLN A N 1
ATOM 573 C CA . GLN A 1 74 ? -6.141 1.993 -3.105 1.00 86.56 74 GLN A CA 1
ATOM 574 C C . GLN A 1 74 ? -7.545 2.577 -3.281 1.00 86.56 74 GLN A C 1
ATOM 576 O O . GLN A 1 74 ? -8.508 1.817 -3.341 1.00 86.56 74 GLN A O 1
ATOM 581 N N . ALA A 1 75 ? -7.690 3.906 -3.305 1.00 84.75 75 ALA A N 1
ATOM 582 C CA . ALA A 1 75 ? -8.974 4.563 -3.541 1.00 84.75 75 ALA A CA 1
ATOM 583 C C . ALA A 1 75 ? -9.444 4.349 -4.979 1.00 84.75 75 ALA A C 1
ATOM 585 O O . ALA A 1 75 ? -10.601 3.999 -5.173 1.00 84.75 75 ALA A O 1
ATOM 586 N N . LEU A 1 76 ? -8.538 4.484 -5.951 1.00 87.50 76 LEU A N 1
ATOM 587 C CA . LEU A 1 76 ? -8.797 4.217 -7.367 1.00 87.50 76 LEU A CA 1
ATOM 588 C C . LEU A 1 76 ? -9.098 2.737 -7.650 1.00 87.50 76 LEU A C 1
ATOM 590 O O . LEU A 1 76 ? -9.699 2.424 -8.671 1.00 87.50 76 LEU A O 1
ATOM 594 N N . GLY A 1 77 ? -8.679 1.827 -6.765 1.00 85.69 77 GLY A N 1
ATOM 595 C CA . GLY A 1 77 ? -8.866 0.386 -6.936 1.00 85.69 77 GLY A CA 1
ATOM 596 C C . GLY A 1 77 ? -7.923 -0.244 -7.965 1.00 85.69 77 GLY A C 1
ATOM 597 O O . GLY A 1 77 ? -8.120 -1.395 -8.339 1.00 85.69 77 GLY A O 1
ATOM 598 N N . THR A 1 78 ? -6.898 0.486 -8.412 1.00 85.94 78 THR A N 1
ATOM 599 C CA . THR A 1 78 ? -5.945 0.025 -9.434 1.00 85.94 78 THR A CA 1
ATOM 600 C C . THR A 1 78 ? -4.824 -0.833 -8.854 1.00 85.94 78 THR A C 1
ATOM 602 O O . THR A 1 78 ? -4.330 -1.735 -9.522 1.00 85.94 78 THR A O 1
ATOM 605 N N . CYS A 1 79 ? -4.415 -0.573 -7.610 1.00 87.06 79 CYS A N 1
ATOM 606 C CA . CYS A 1 79 ? -3.373 -1.324 -6.914 1.00 87.06 79 CYS A CA 1
ATOM 607 C C . CYS A 1 79 ? -3.612 -1.275 -5.398 1.00 87.06 79 CYS A C 1
ATOM 609 O O . CYS A 1 79 ? -3.946 -0.221 -4.854 1.00 87.06 79 CYS A O 1
ATOM 611 N N . GLN A 1 80 ? -3.416 -2.395 -4.689 1.00 86.06 80 GLN A N 1
ATOM 612 C CA . GLN A 1 80 ? -3.484 -2.400 -3.217 1.00 86.06 80 GLN A CA 1
ATOM 613 C C . GLN A 1 80 ? -2.258 -1.721 -2.580 1.00 86.06 80 GLN A C 1
ATOM 615 O O . GLN A 1 80 ? -2.299 -1.351 -1.406 1.00 86.06 80 GLN A O 1
ATOM 620 N N . ALA A 1 81 ? -1.191 -1.513 -3.357 1.00 88.31 81 ALA A N 1
ATOM 621 C CA . ALA A 1 81 ? 0.027 -0.804 -2.985 1.00 88.31 81 ALA A CA 1
ATOM 622 C C . ALA A 1 81 ? 0.716 -1.372 -1.727 1.00 88.31 81 ALA A C 1
ATOM 624 O O . ALA A 1 81 ? 1.278 -0.626 -0.918 1.00 88.31 81 ALA A O 1
ATOM 625 N N . ASN A 1 82 ? 0.678 -2.698 -1.552 1.00 86.94 82 ASN A N 1
ATOM 626 C CA . ASN A 1 82 ? 1.374 -3.385 -0.468 1.00 86.94 82 ASN A CA 1
ATOM 627 C C . ASN A 1 82 ? 2.880 -3.512 -0.772 1.00 86.94 82 ASN A C 1
ATOM 629 O O . ASN A 1 82 ? 3.288 -4.237 -1.680 1.00 86.94 82 ASN A O 1
ATOM 633 N N . MET A 1 83 ? 3.716 -2.825 0.015 1.00 87.88 83 MET A N 1
ATOM 634 C CA . MET A 1 83 ? 5.178 -2.872 -0.133 1.00 87.88 83 MET A CA 1
ATOM 635 C C . MET A 1 83 ? 5.771 -4.237 0.224 1.00 87.88 83 MET A C 1
ATOM 637 O O . MET A 1 83 ? 6.730 -4.659 -0.413 1.00 87.88 83 MET A O 1
ATOM 641 N N . ALA A 1 84 ? 5.198 -4.943 1.205 1.00 84.25 84 ALA A N 1
ATOM 642 C CA . ALA A 1 84 ? 5.726 -6.231 1.660 1.00 84.25 84 ALA A CA 1
ATOM 643 C C . ALA A 1 84 ? 5.596 -7.324 0.587 1.00 84.25 84 ALA A C 1
ATOM 645 O O . ALA A 1 84 ? 6.447 -8.200 0.479 1.00 84.25 84 ALA A O 1
ATOM 646 N N . GLU A 1 85 ? 4.552 -7.234 -0.238 1.00 85.75 85 GLU A N 1
ATOM 647 C CA . GLU A 1 85 ? 4.326 -8.112 -1.391 1.00 85.75 85 GLU A CA 1
ATOM 648 C C . GLU A 1 85 ? 5.009 -7.598 -2.672 1.00 85.75 85 GLU A C 1
ATOM 650 O O . GLU A 1 85 ? 4.899 -8.212 -3.730 1.00 85.75 85 GLU A O 1
ATOM 655 N N . GLY A 1 86 ? 5.708 -6.459 -2.608 1.00 84.88 86 GLY A N 1
ATOM 656 C CA . GLY A 1 86 ? 6.405 -5.876 -3.754 1.00 84.88 86 GLY A CA 1
ATOM 657 C C . GLY A 1 86 ? 5.491 -5.254 -4.815 1.00 84.88 86 GLY A C 1
ATOM 658 O O . GLY A 1 86 ? 5.948 -5.056 -5.942 1.00 84.88 86 GLY A O 1
ATOM 659 N N . GLN A 1 87 ? 4.236 -4.931 -4.467 1.00 88.50 87 GLN A N 1
ATOM 660 C CA . GLN A 1 87 ? 3.267 -4.272 -5.359 1.00 88.50 87 GLN A CA 1
ATOM 661 C C . GLN A 1 87 ? 3.595 -2.790 -5.603 1.00 88.50 87 GLN A C 1
ATOM 663 O O . GLN A 1 87 ? 3.178 -2.209 -6.600 1.00 88.50 87 GLN A O 1
ATOM 668 N N . ILE A 1 88 ? 4.328 -2.167 -4.677 1.00 88.62 88 ILE A N 1
ATOM 669 C CA . ILE A 1 88 ? 4.927 -0.844 -4.848 1.00 88.62 88 ILE A CA 1
ATOM 670 C C . ILE A 1 88 ? 6.386 -0.923 -4.406 1.00 88.62 88 ILE A C 1
ATOM 672 O O . ILE A 1 88 ? 6.691 -1.405 -3.313 1.00 88.62 88 ILE A O 1
ATOM 676 N N . ARG A 1 89 ? 7.286 -0.475 -5.280 1.00 87.94 89 ARG A N 1
ATOM 677 C CA . ARG A 1 89 ? 8.731 -0.426 -5.045 1.00 87.94 89 ARG A CA 1
ATOM 678 C C . ARG A 1 89 ? 9.158 1.031 -5.104 1.00 87.94 89 ARG A C 1
ATOM 680 O O . ARG A 1 89 ? 8.663 1.780 -5.943 1.00 87.94 89 ARG A O 1
ATOM 687 N N . VAL A 1 90 ? 10.029 1.434 -4.187 1.00 87.62 90 VAL A N 1
ATOM 688 C CA . VAL A 1 90 ? 10.505 2.815 -4.094 1.00 87.62 90 VAL A CA 1
ATOM 689 C C . VAL A 1 90 ? 12.021 2.799 -4.047 1.00 87.62 90 VAL A C 1
ATOM 691 O O . VAL A 1 90 ? 12.603 2.181 -3.158 1.00 87.62 90 VAL A O 1
ATOM 694 N N . ASP A 1 91 ? 12.634 3.528 -4.971 1.00 86.06 91 ASP A N 1
ATOM 695 C CA . ASP A 1 91 ? 14.053 3.856 -4.939 1.00 86.06 91 ASP A CA 1
ATOM 696 C C . ASP A 1 91 ? 14.190 5.350 -4.625 1.00 86.06 91 ASP A C 1
ATOM 698 O O . ASP A 1 91 ? 13.503 6.191 -5.211 1.00 86.06 91 ASP A O 1
ATOM 702 N N . ALA A 1 92 ? 15.050 5.693 -3.666 1.00 83.75 92 ALA A N 1
ATOM 703 C CA . ALA A 1 92 ? 15.207 7.063 -3.191 1.00 83.75 92 ALA A CA 1
ATOM 704 C C . ALA A 1 92 ? 16.520 7.666 -3.693 1.00 83.75 92 ALA A C 1
ATOM 706 O O . ALA A 1 92 ? 17.601 7.139 -3.440 1.00 83.75 92 ALA A O 1
ATOM 707 N N . ASN A 1 93 ? 16.427 8.811 -4.365 1.00 81.56 93 ASN A N 1
ATOM 708 C CA . ASN A 1 93 ? 17.585 9.606 -4.759 1.00 81.56 93 ASN A CA 1
ATOM 709 C C . ASN A 1 93 ? 17.744 10.768 -3.782 1.00 81.56 93 ASN A C 1
ATOM 711 O O . ASN A 1 93 ? 16.922 11.681 -3.768 1.00 81.56 93 ASN A O 1
ATOM 715 N N . VAL A 1 94 ? 18.798 10.720 -2.971 1.00 80.38 94 VAL A N 1
ATOM 716 C CA . VAL A 1 94 ? 19.067 11.695 -1.913 1.00 80.38 94 VAL A CA 1
ATOM 717 C C . VAL A 1 94 ? 20.295 12.519 -2.277 1.00 80.38 94 VAL A C 1
ATOM 719 O O . VAL A 1 94 ? 21.362 11.980 -2.576 1.00 80.38 94 VAL A O 1
ATOM 722 N N . SER A 1 95 ? 20.144 13.840 -2.230 1.00 77.38 95 SER A N 1
ATOM 723 C CA . SER A 1 95 ? 21.246 14.796 -2.241 1.00 77.38 95 SER A CA 1
ATOM 724 C C . SER A 1 95 ? 21.032 15.793 -1.107 1.00 77.38 95 SER A C 1
ATOM 726 O O . SER A 1 95 ? 19.912 16.229 -0.853 1.00 77.38 95 SER A O 1
ATOM 728 N N . VAL A 1 96 ? 22.113 16.114 -0.404 1.00 75.62 96 VAL A N 1
ATOM 729 C CA . VAL A 1 96 ? 22.123 17.018 0.752 1.00 75.62 96 VAL A CA 1
ATOM 730 C C . VAL A 1 96 ? 23.183 18.081 0.491 1.00 75.62 96 VAL A C 1
ATOM 732 O O . VAL A 1 96 ? 24.311 17.728 0.130 1.00 75.62 96 VAL A O 1
ATOM 735 N N . HIS A 1 97 ? 22.817 19.347 0.662 1.00 72.62 97 HIS A N 1
ATOM 736 C CA . HIS A 1 97 ? 23.649 20.535 0.449 1.00 72.62 97 HIS A CA 1
ATOM 737 C C . HIS A 1 97 ? 23.272 21.616 1.473 1.00 72.62 97 HIS A C 1
ATOM 739 O O . HIS A 1 97 ? 22.195 21.532 2.071 1.00 72.62 97 HIS A O 1
ATOM 745 N N . GLN A 1 98 ? 24.147 22.600 1.698 1.00 70.25 98 GLN A N 1
ATOM 746 C CA . GLN A 1 98 ? 23.780 23.778 2.484 1.00 70.25 98 GLN A CA 1
ATOM 747 C C . GLN A 1 98 ? 22.880 24.712 1.671 1.00 70.25 98 GLN A C 1
ATOM 749 O O . GLN A 1 98 ? 22.956 24.759 0.444 1.00 70.25 98 GLN A O 1
ATOM 754 N N . SER A 1 99 ? 22.034 25.478 2.358 1.00 68.62 99 SER A N 1
ATOM 755 C CA . SER A 1 99 ? 21.176 26.465 1.698 1.00 68.62 99 SER A CA 1
ATOM 756 C C . SER A 1 99 ? 22.024 27.491 0.938 1.00 68.62 99 SER A C 1
ATOM 758 O O . SER A 1 99 ? 22.880 28.144 1.529 1.00 68.62 99 SER A O 1
ATOM 760 N N . GLY A 1 100 ? 21.789 27.624 -0.369 1.00 74.44 100 GLY A N 1
ATOM 761 C CA . GLY A 1 100 ? 22.546 28.517 -1.255 1.00 74.44 100 GLY A CA 1
ATOM 762 C C . GLY A 1 100 ? 23.744 27.872 -1.964 1.00 74.44 100 GLY A C 1
ATOM 763 O O . GLY A 1 100 ? 24.295 28.485 -2.877 1.00 74.44 100 GLY A O 1
ATOM 764 N N . GLU A 1 101 ? 24.118 26.639 -1.616 1.00 78.19 101 GLU A N 1
ATOM 765 C CA . GLU A 1 101 ? 25.159 25.877 -2.314 1.00 78.19 101 GLU A CA 1
ATOM 766 C C . GLU A 1 101 ? 24.586 25.019 -3.460 1.00 78.19 101 GLU A C 1
ATOM 768 O O . GLU A 1 101 ? 23.401 24.676 -3.460 1.00 78.19 101 GLU A O 1
ATOM 773 N N . PRO A 1 102 ? 25.404 24.630 -4.457 1.00 78.62 102 PRO A N 1
ATOM 774 C CA . PRO A 1 102 ? 24.986 23.647 -5.452 1.00 78.62 102 PRO A CA 1
ATOM 775 C C . PRO A 1 102 ? 24.678 22.281 -4.815 1.00 78.62 102 PRO A C 1
ATOM 777 O O . PRO A 1 102 ? 25.199 21.924 -3.758 1.00 78.62 102 PRO A O 1
ATOM 780 N N . LEU A 1 103 ? 23.850 21.481 -5.500 1.00 73.62 103 LEU A N 1
ATOM 781 C CA . LEU A 1 103 ? 23.490 20.132 -5.056 1.00 73.62 103 LEU A CA 1
ATOM 782 C C . LEU A 1 103 ? 24.741 19.282 -4.790 1.00 73.62 103 LEU A C 1
ATOM 784 O O . LEU A 1 103 ? 25.618 19.146 -5.643 1.00 73.62 103 LEU A O 1
ATOM 788 N N . GLY A 1 104 ? 24.786 18.662 -3.612 1.00 73.50 104 GLY A N 1
ATOM 789 C CA . GLY A 1 104 ? 25.869 17.767 -3.227 1.00 73.50 104 GLY A CA 1
ATOM 790 C C . GLY A 1 104 ? 25.805 16.410 -3.935 1.00 73.50 104 GLY A C 1
ATOM 791 O O . GLY A 1 104 ? 24.909 16.122 -4.733 1.00 73.50 104 GLY A O 1
ATOM 792 N N . VAL A 1 105 ? 26.744 15.529 -3.578 1.00 77.94 105 VAL A N 1
ATOM 793 C CA . VAL A 1 105 ? 26.831 14.164 -4.124 1.00 77.94 105 VAL A CA 1
ATOM 794 C C . VAL A 1 105 ? 25.501 13.418 -3.979 1.00 77.94 105 VAL A C 1
ATOM 796 O O . VAL A 1 105 ? 24.965 13.301 -2.873 1.00 77.94 105 VAL A O 1
ATOM 799 N N . ARG A 1 106 ? 25.000 12.891 -5.102 1.00 74.31 106 ARG A N 1
ATOM 800 C CA . ARG A 1 106 ? 23.794 12.062 -5.170 1.00 74.31 106 ARG A CA 1
ATOM 801 C C . ARG A 1 106 ? 24.090 10.653 -4.667 1.00 74.31 106 ARG A C 1
ATOM 803 O O . ARG A 1 106 ? 25.019 10.005 -5.143 1.00 74.31 106 ARG A O 1
ATOM 810 N N . ARG A 1 107 ? 23.251 10.158 -3.759 1.00 76.69 107 ARG A N 1
ATOM 811 C CA . ARG A 1 107 ? 23.203 8.749 -3.357 1.00 76.69 107 ARG A CA 1
ATOM 812 C C . ARG A 1 107 ? 21.855 8.155 -3.746 1.00 76.69 107 ARG A C 1
ATOM 814 O O . ARG A 1 107 ? 20.811 8.730 -3.448 1.00 76.69 107 ARG A O 1
ATOM 821 N N . GLU A 1 108 ? 21.891 7.009 -4.413 1.00 80.19 108 GLU A N 1
ATOM 822 C CA . GLU A 1 108 ? 20.706 6.218 -4.738 1.00 80.19 108 GLU A CA 1
ATOM 823 C C . GLU A 1 108 ? 20.570 5.094 -3.705 1.00 80.19 108 GLU A C 1
ATOM 825 O O . GLU A 1 108 ? 21.474 4.273 -3.546 1.00 80.19 108 GLU A O 1
ATOM 830 N N . VAL A 1 109 ? 19.453 5.072 -2.981 1.00 81.62 109 VAL A N 1
ATOM 831 C CA . VAL A 1 109 ? 19.107 4.015 -2.028 1.00 81.62 109 VAL A CA 1
ATOM 832 C C . VAL A 1 109 ? 18.052 3.123 -2.669 1.00 81.62 109 VAL A C 1
ATOM 834 O O . VAL A 1 109 ? 16.950 3.584 -2.966 1.00 81.62 109 VAL A O 1
ATOM 837 N N . LYS A 1 110 ? 18.397 1.849 -2.864 1.00 82.44 110 LYS A N 1
ATOM 838 C CA . LYS A 1 110 ? 17.534 0.826 -3.470 1.00 82.44 110 LYS A CA 1
ATOM 839 C C . LYS A 1 110 ? 17.003 -0.152 -2.429 1.00 82.44 110 LYS A C 1
ATOM 841 O O . LYS A 1 110 ? 17.498 -0.192 -1.304 1.00 82.44 110 LYS A O 1
ATOM 846 N N . ASN A 1 111 ? 16.048 -0.989 -2.840 1.00 79.31 111 ASN A N 1
ATOM 847 C CA . ASN A 1 111 ? 15.502 -2.091 -2.034 1.00 79.31 111 ASN A CA 1
ATOM 848 C C . ASN A 1 111 ? 14.788 -1.611 -0.753 1.00 79.31 111 ASN A C 1
ATOM 850 O O . ASN A 1 111 ? 14.958 -2.156 0.340 1.00 79.31 111 ASN A O 1
ATOM 854 N N . ILE A 1 112 ? 13.991 -0.549 -0.882 1.00 84.38 112 ILE A N 1
ATOM 855 C CA . ILE A 1 112 ? 13.224 0.009 0.230 1.00 84.38 112 ILE A CA 1
ATOM 856 C C . ILE A 1 112 ? 11.867 -0.695 0.312 1.00 84.38 112 ILE A C 1
ATOM 858 O O . ILE A 1 112 ? 10.920 -0.359 -0.395 1.00 84.38 112 ILE A O 1
ATOM 862 N N . ASN A 1 113 ? 11.765 -1.657 1.230 1.00 82.62 113 ASN A N 1
ATOM 863 C CA . ASN A 1 113 ? 10.588 -2.529 1.361 1.00 82.62 113 ASN A CA 1
ATOM 864 C C . ASN A 1 113 ? 9.522 -2.012 2.342 1.00 82.62 113 ASN A C 1
ATOM 866 O O . ASN A 1 113 ? 8.497 -2.655 2.549 1.00 82.62 113 ASN A O 1
ATOM 870 N N . SER A 1 114 ? 9.743 -0.865 2.993 1.00 86.12 114 SER A N 1
ATOM 871 C CA . SER A 1 114 ? 8.713 -0.231 3.823 1.00 86.12 114 SER A CA 1
ATOM 872 C C . SER A 1 114 ? 8.865 1.286 3.865 1.00 86.12 114 SER A C 1
ATOM 874 O O . SER A 1 114 ? 9.966 1.822 3.742 1.00 86.12 114 SER A O 1
ATOM 876 N N . VAL A 1 115 ? 7.760 1.987 4.125 1.00 86.69 115 VAL A N 1
ATOM 877 C CA . VAL A 1 115 ? 7.774 3.445 4.321 1.00 86.69 115 VAL A CA 1
ATOM 878 C C . VAL A 1 115 ? 8.640 3.846 5.521 1.00 86.69 115 VAL A C 1
ATOM 880 O O . VAL A 1 115 ? 9.265 4.902 5.518 1.00 86.69 115 VAL A O 1
ATOM 883 N N . MET A 1 116 ? 8.701 3.007 6.557 1.00 86.12 116 MET A N 1
ATOM 884 C CA . MET A 1 116 ? 9.567 3.263 7.709 1.00 86.12 116 MET A CA 1
ATOM 885 C C . MET A 1 116 ? 11.046 3.183 7.311 1.00 86.12 116 MET A C 1
ATOM 887 O O . MET A 1 116 ? 11.827 4.052 7.692 1.00 86.12 116 MET A O 1
ATOM 891 N N . HIS A 1 117 ? 11.420 2.183 6.504 1.00 86.44 117 HIS A N 1
ATOM 892 C CA . HIS A 1 117 ? 12.774 2.070 5.963 1.00 86.44 117 HIS A CA 1
ATOM 893 C C . HIS A 1 117 ? 13.113 3.253 5.053 1.00 86.44 117 HIS A C 1
ATOM 895 O O . HIS A 1 117 ? 14.232 3.749 5.128 1.00 86.44 117 HIS A O 1
ATOM 901 N N . LEU A 1 118 ? 12.149 3.760 4.274 1.00 86.06 118 LEU A N 1
ATOM 902 C CA . LEU A 1 118 ? 12.318 4.976 3.473 1.00 86.06 118 LEU A CA 1
ATOM 903 C C . LEU A 1 118 ? 12.653 6.187 4.351 1.00 86.06 118 LEU A C 1
ATOM 905 O O . LEU A 1 118 ? 13.664 6.848 4.131 1.00 86.06 118 LEU A O 1
ATOM 909 N N . ALA A 1 119 ? 11.833 6.447 5.374 1.00 86.56 119 ALA A N 1
ATOM 910 C CA . ALA A 1 119 ? 12.041 7.565 6.292 1.00 86.56 119 ALA A CA 1
ATOM 911 C C . ALA A 1 119 ? 13.400 7.467 7.004 1.00 86.56 119 ALA A C 1
ATOM 913 O O . ALA A 1 119 ? 14.143 8.443 7.070 1.00 86.56 119 ALA A O 1
ATOM 914 N N . LYS A 1 120 ? 13.759 6.265 7.473 1.00 84.75 120 LYS A N 1
ATOM 915 C CA . LYS A 1 120 ? 15.042 6.009 8.136 1.00 84.75 120 LYS A CA 1
ATOM 916 C C . LYS A 1 120 ? 16.228 6.184 7.186 1.00 84.75 120 LYS A C 1
ATOM 918 O O . LYS A 1 120 ? 17.240 6.752 7.584 1.00 84.75 120 LYS A O 1
ATOM 923 N N . ALA A 1 121 ? 16.113 5.718 5.943 1.00 82.25 121 ALA A N 1
ATOM 924 C CA . ALA A 1 121 ? 17.159 5.866 4.936 1.00 82.25 121 ALA A CA 1
ATOM 925 C C . ALA A 1 121 ? 17.410 7.339 4.591 1.00 82.25 121 ALA A C 1
ATOM 927 O O . ALA A 1 121 ? 18.563 7.748 4.468 1.00 82.25 121 ALA A O 1
ATOM 928 N N . ILE A 1 122 ? 16.353 8.144 4.475 1.00 81.12 122 ILE A N 1
ATOM 929 C CA . ILE A 1 122 ? 16.476 9.584 4.222 1.00 81.12 122 ILE A CA 1
ATOM 930 C C . ILE A 1 122 ? 17.088 10.282 5.442 1.00 81.12 122 ILE A C 1
ATOM 932 O O . ILE A 1 122 ? 18.102 10.960 5.297 1.00 81.12 122 ILE A O 1
ATOM 936 N N . GLY A 1 123 ? 16.553 10.040 6.645 1.00 79.81 123 GLY A N 1
ATOM 937 C CA . GLY A 1 123 ? 17.044 10.655 7.884 1.00 79.81 123 GLY A CA 1
ATOM 938 C C . GLY A 1 123 ? 18.517 10.355 8.173 1.00 79.81 123 GLY A C 1
ATOM 939 O O . GLY A 1 123 ? 19.289 11.268 8.453 1.00 79.81 123 GLY A O 1
ATOM 940 N N . LYS A 1 124 ? 18.952 9.099 8.004 1.00 75.25 124 LYS A N 1
ATOM 941 C CA . LYS A 1 124 ? 20.353 8.711 8.228 1.00 75.25 124 LYS A CA 1
ATOM 942 C C . LYS A 1 124 ? 21.319 9.425 7.277 1.00 75.25 124 LYS A C 1
ATOM 944 O O . LYS A 1 124 ? 22.375 9.871 7.707 1.00 75.25 124 LYS A O 1
ATOM 949 N N . ASN A 1 125 ? 20.966 9.556 5.994 1.00 67.00 125 ASN A N 1
ATOM 950 C CA . ASN A 1 125 ? 21.808 10.273 5.026 1.00 67.00 125 ASN A CA 1
ATOM 951 C C . ASN A 1 125 ? 21.922 11.770 5.358 1.00 67.00 125 ASN A C 1
ATOM 953 O O . ASN A 1 125 ? 22.957 12.382 5.089 1.00 67.00 125 ASN A O 1
ATOM 957 N N . THR A 1 126 ? 20.880 12.346 5.959 1.00 68.69 126 THR A N 1
ATOM 958 C CA . THR A 1 126 ? 20.892 13.718 6.470 1.00 68.69 126 THR A CA 1
ATOM 959 C C . THR A 1 126 ? 21.808 13.861 7.687 1.00 68.69 126 THR A C 1
ATOM 961 O O . THR A 1 126 ? 22.632 14.774 7.731 1.00 68.69 126 THR A O 1
ATOM 964 N N . GLU A 1 127 ? 21.709 12.953 8.661 1.00 67.38 127 GLU A N 1
ATOM 965 C CA . GLU A 1 127 ? 22.514 12.975 9.892 1.00 67.38 127 GLU A CA 1
ATOM 966 C C . GLU A 1 127 ? 23.998 12.679 9.649 1.00 67.38 127 GLU A C 1
ATOM 968 O O . GLU A 1 127 ? 24.857 13.374 10.192 1.00 67.38 127 GLU A O 1
ATOM 973 N N . GLU A 1 128 ? 24.320 11.699 8.796 1.00 64.88 128 GLU A N 1
ATOM 974 C CA . GLU A 1 128 ? 25.708 11.359 8.459 1.00 64.88 128 GLU A CA 1
ATOM 975 C C . GLU A 1 128 ? 26.468 12.587 7.942 1.00 64.88 128 GLU A C 1
ATOM 977 O O . GLU A 1 128 ? 27.602 12.804 8.356 1.00 64.88 128 GLU A O 1
ATOM 982 N N . LYS A 1 129 ? 25.850 13.444 7.113 1.00 60.09 129 LYS A N 1
ATOM 983 C CA . LYS A 1 129 ? 26.497 14.684 6.655 1.00 60.09 129 LYS A CA 1
ATOM 984 C C . LYS A 1 129 ? 26.634 15.743 7.747 1.00 60.09 129 LYS A C 1
ATOM 986 O O . LYS A 1 129 ? 27.657 16.419 7.757 1.00 60.09 129 LYS A O 1
ATOM 991 N N . LYS A 1 130 ? 25.681 15.874 8.678 1.00 59.66 130 LYS A N 1
ATOM 992 C CA . LYS A 1 130 ? 25.822 16.807 9.817 1.00 59.66 130 LYS A CA 1
ATOM 993 C C . LYS A 1 130 ? 27.072 16.489 10.649 1.00 59.66 130 LYS A C 1
ATOM 995 O O . LYS A 1 130 ? 27.799 17.399 11.039 1.00 59.66 130 LYS A O 1
ATOM 1000 N N . ASN A 1 131 ? 27.387 15.203 10.817 1.00 57.44 131 ASN A N 1
ATOM 1001 C CA . ASN A 1 131 ? 28.566 14.745 11.559 1.00 57.44 131 ASN A CA 1
ATOM 1002 C C . ASN A 1 131 ? 29.911 15.029 10.859 1.00 57.44 131 ASN A C 1
ATOM 1004 O O . ASN A 1 131 ? 30.932 15.097 11.537 1.00 57.44 131 ASN A O 1
ATOM 1008 N N . TYR A 1 132 ? 29.937 15.251 9.539 1.00 56.41 132 TYR A N 1
ATOM 1009 C CA . TYR A 1 132 ? 31.157 15.604 8.790 1.00 56.41 132 TYR A CA 1
ATOM 1010 C C . TYR A 1 132 ? 31.528 17.103 8.860 1.00 56.41 132 TYR A C 1
ATOM 1012 O O . TYR A 1 132 ? 32.308 17.577 8.038 1.00 56.41 132 TYR A O 1
ATOM 1020 N N . GLY A 1 133 ? 31.014 17.850 9.846 1.00 46.94 133 GLY A N 1
ATOM 1021 C CA . GLY A 1 133 ? 31.429 19.236 10.121 1.00 46.94 133 GLY A CA 1
ATOM 1022 C C . GLY A 1 133 ? 30.431 20.318 9.707 1.00 46.94 133 GLY A C 1
ATOM 1023 O O . GLY A 1 133 ? 30.758 21.499 9.749 1.00 46.94 133 GLY A O 1
ATOM 1024 N N . TYR A 1 134 ? 29.204 19.943 9.351 1.00 51.75 134 TYR A N 1
ATOM 1025 C CA . TYR A 1 134 ? 28.146 20.894 9.032 1.00 51.75 134 TYR A CA 1
ATOM 1026 C C . TYR A 1 134 ? 27.197 21.052 10.234 1.00 51.75 134 TYR A C 1
ATOM 1028 O O . TYR A 1 134 ? 26.096 20.500 10.249 1.00 51.75 134 TYR A O 1
ATOM 1036 N N . GLN A 1 135 ? 27.667 21.753 11.274 1.00 44.56 135 GLN A N 1
ATOM 1037 C CA . GLN A 1 135 ? 26.983 21.876 12.575 1.00 44.56 135 GLN A CA 1
ATOM 1038 C C . GLN A 1 135 ? 25.732 22.775 12.550 1.00 44.56 135 GLN A C 1
ATOM 1040 O O . GLN A 1 135 ? 24.821 22.537 13.337 1.00 44.56 135 GLN A O 1
ATOM 1045 N N . ASP A 1 136 ? 25.621 23.693 11.586 1.00 44.56 136 ASP A N 1
ATOM 1046 C CA . ASP A 1 136 ? 24.498 24.634 11.466 1.00 44.56 136 ASP A CA 1
ATOM 1047 C C . ASP A 1 136 ? 23.766 24.482 10.121 1.00 44.56 136 ASP A C 1
ATOM 1049 O O . ASP A 1 136 ? 23.773 25.383 9.282 1.00 44.56 136 ASP A O 1
ATOM 1053 N N . LEU A 1 137 ? 23.134 23.328 9.866 1.00 42.81 137 LEU A N 1
ATOM 1054 C CA . LEU A 1 137 ? 22.130 23.266 8.794 1.00 42.81 137 LEU A CA 1
ATOM 1055 C C . LEU A 1 137 ? 20.773 23.732 9.339 1.00 42.81 137 LEU A C 1
ATOM 1057 O O . LEU A 1 137 ? 20.196 23.017 10.168 1.00 42.81 137 LEU A O 1
ATOM 1061 N N . PRO A 1 138 ? 20.221 24.868 8.865 1.00 39.03 138 PRO A N 1
ATOM 1062 C CA . PRO A 1 138 ? 18.842 25.224 9.158 1.00 39.03 138 PRO A CA 1
ATOM 1063 C C . PRO A 1 138 ? 17.903 24.118 8.664 1.00 39.03 138 PRO A C 1
ATOM 1065 O O . PRO A 1 138 ? 18.181 23.428 7.683 1.00 39.03 138 PRO A O 1
ATOM 1068 N N . SER A 1 139 ? 16.768 23.976 9.342 1.00 43.28 139 SER A N 1
ATOM 1069 C CA . SER A 1 139 ? 15.680 23.000 9.154 1.00 43.28 139 SER A CA 1
ATOM 1070 C C . SER A 1 139 ? 14.992 23.016 7.774 1.00 43.28 139 SER A C 1
ATOM 1072 O O . SER A 1 139 ? 13.932 22.426 7.593 1.00 43.28 139 SER A O 1
ATOM 1074 N N . HIS A 1 140 ? 15.601 23.653 6.777 1.00 38.97 140 HIS A N 1
ATOM 1075 C CA . HIS A 1 140 ? 15.190 23.632 5.382 1.00 38.97 140 HIS A CA 1
ATOM 1076 C C . HIS A 1 140 ? 16.160 22.762 4.587 1.00 38.97 140 HIS A C 1
ATOM 1078 O O . HIS A 1 140 ? 16.933 23.242 3.758 1.00 38.97 140 HIS A O 1
ATOM 1084 N N . LEU A 1 141 ? 16.130 21.455 4.856 1.00 39.16 141 LEU A N 1
ATOM 1085 C CA . LEU A 1 141 ? 16.760 20.487 3.975 1.00 39.16 141 LEU A CA 1
ATOM 1086 C C . LEU A 1 141 ? 15.967 20.470 2.666 1.00 39.16 141 LEU A C 1
ATOM 1088 O O . LEU A 1 141 ? 14.887 19.881 2.575 1.00 39.16 141 LEU A O 1
ATOM 1092 N N . LEU A 1 142 ? 16.485 21.141 1.638 1.00 39.53 142 LEU A N 1
ATOM 1093 C CA . LEU A 1 142 ? 15.924 21.055 0.297 1.00 39.53 142 LEU A CA 1
ATOM 1094 C C . LEU A 1 142 ? 16.330 19.696 -0.295 1.00 39.53 142 LEU A C 1
ATOM 1096 O O . LEU A 1 142 ? 17.299 19.566 -1.043 1.00 39.53 142 LEU A O 1
ATOM 1100 N N . LEU A 1 143 ? 15.618 18.643 0.109 1.00 37.16 143 LEU A N 1
ATOM 1101 C CA . LEU A 1 143 ? 15.753 17.315 -0.478 1.00 37.16 143 LEU A CA 1
ATOM 1102 C C . LEU A 1 143 ? 15.055 17.359 -1.845 1.00 37.16 143 LEU A C 1
ATOM 1104 O O . LEU A 1 143 ? 13.882 17.035 -2.001 1.00 37.16 143 LEU A O 1
ATOM 1108 N N . CYS A 1 144 ? 15.770 17.860 -2.847 1.00 33.75 144 CYS A N 1
ATOM 1109 C CA . CYS A 1 144 ? 15.307 17.823 -4.223 1.00 33.75 144 CYS A CA 1
ATOM 1110 C C . CYS A 1 144 ? 15.508 16.406 -4.753 1.00 33.75 144 CYS A C 1
ATOM 1112 O O . CYS A 1 144 ? 16.646 15.998 -5.006 1.00 33.75 144 CYS A O 1
ATOM 1114 N N . CYS A 1 145 ? 14.426 15.654 -4.988 1.00 31.47 145 CYS A N 1
ATOM 1115 C CA . CYS A 1 145 ? 14.550 14.564 -5.948 1.00 31.47 145 CYS A CA 1
ATOM 1116 C C . CYS A 1 145 ? 14.717 15.214 -7.316 1.00 31.47 145 CYS A C 1
ATOM 1118 O O . CYS A 1 145 ? 13.822 15.881 -7.821 1.00 31.47 145 CYS A O 1
ATOM 1120 N N . MET A 1 146 ? 15.890 15.055 -7.903 1.00 31.41 146 MET A N 1
ATOM 1121 C CA . MET A 1 146 ? 16.096 15.416 -9.292 1.00 31.41 146 MET A CA 1
ATOM 1122 C C . MET A 1 146 ? 15.824 14.177 -10.130 1.00 31.41 146 MET A C 1
ATOM 1124 O O . MET A 1 146 ? 16.362 13.095 -9.877 1.00 31.41 146 MET A O 1
ATOM 1128 N N . HIS A 1 147 ? 14.978 14.345 -11.139 1.00 34.34 147 HIS A N 1
ATOM 1129 C CA . HIS A 1 147 ? 14.964 13.436 -12.266 1.00 34.34 147 HIS A CA 1
ATOM 1130 C C . HIS A 1 147 ? 16.293 13.585 -13.025 1.00 34.34 147 HIS A C 1
ATOM 1132 O O . HIS A 1 147 ? 16.852 14.679 -13.065 1.00 34.34 147 HIS A O 1
ATOM 1138 N N . ILE A 1 148 ? 16.717 12.488 -13.665 1.00 33.53 148 ILE A N 1
ATOM 1139 C CA . ILE A 1 148 ? 17.757 12.359 -14.707 1.00 33.53 148 ILE A CA 1
ATOM 1140 C C . ILE A 1 148 ? 19.002 11.562 -14.276 1.00 33.53 148 ILE A C 1
ATOM 1142 O O . ILE A 1 148 ? 19.771 11.942 -13.399 1.00 33.53 148 ILE A O 1
ATOM 1146 N N . HIS A 1 149 ? 19.132 10.422 -14.966 1.00 39.69 149 HIS A N 1
ATOM 1147 C CA . HIS A 1 149 ? 20.285 9.544 -15.180 1.00 39.69 149 HIS A CA 1
ATOM 1148 C C . HIS A 1 149 ? 21.042 9.054 -13.940 1.00 39.69 149 HIS A C 1
ATOM 1150 O O . HIS A 1 149 ? 21.898 9.734 -13.379 1.00 39.69 149 HIS A O 1
ATOM 1156 N N . SER A 1 150 ? 20.780 7.800 -13.566 1.00 33.31 150 SER A N 1
ATOM 1157 C CA . SER A 1 150 ? 21.823 6.957 -12.989 1.00 33.31 150 SER A CA 1
ATOM 1158 C C . SER A 1 150 ? 23.045 6.969 -13.918 1.00 33.31 150 SER A C 1
ATOM 1160 O O . SER A 1 150 ? 22.915 6.991 -15.145 1.00 33.31 150 SER A O 1
ATOM 1162 N N . LEU A 1 151 ? 24.237 6.999 -13.326 1.00 34.69 151 LEU A N 1
ATOM 1163 C CA . LEU A 1 151 ? 25.500 6.886 -14.042 1.00 34.69 151 LEU A CA 1
ATOM 1164 C C . LEU A 1 151 ? 25.482 5.681 -15.010 1.00 34.69 151 LEU A C 1
ATOM 1166 O O . LEU A 1 151 ? 25.293 4.541 -14.598 1.00 34.69 151 LEU A O 1
ATOM 1170 N N . SER A 1 152 ? 25.714 5.973 -16.292 1.00 43.91 152 SER A N 1
ATOM 1171 C CA . SER A 1 152 ? 26.493 5.162 -17.240 1.00 43.91 152 SER A CA 1
ATOM 1172 C C . SER A 1 152 ? 26.193 3.656 -17.362 1.00 43.91 152 SER A C 1
ATOM 1174 O O . SER A 1 152 ? 27.097 2.829 -17.295 1.00 43.91 152 SER A O 1
ATOM 1176 N N . LEU A 1 153 ? 24.962 3.293 -17.707 1.00 46.59 153 LEU A N 1
ATOM 1177 C CA . LEU A 1 153 ? 24.789 2.406 -18.859 1.00 46.59 153 LEU A CA 1
ATOM 1178 C C . LEU A 1 153 ? 24.006 3.206 -19.887 1.00 46.59 153 LEU A C 1
ATOM 1180 O O . LEU A 1 153 ? 22.933 3.722 -19.582 1.00 46.59 153 LEU A O 1
ATOM 1184 N N . SER A 1 154 ? 24.560 3.355 -21.086 1.00 53.12 154 SER A N 1
ATOM 1185 C CA . SER A 1 154 ? 23.866 3.928 -22.235 1.00 53.12 154 SER A CA 1
ATOM 1186 C C . SER A 1 154 ? 22.723 2.994 -22.634 1.00 53.12 154 SER A C 1
ATOM 1188 O O . SER A 1 154 ? 22.821 2.218 -23.584 1.00 53.12 154 SER A O 1
ATOM 1190 N N . LEU A 1 155 ? 21.635 3.029 -21.863 1.00 62.81 155 LEU A N 1
ATOM 1191 C CA . LEU A 1 155 ? 20.398 2.356 -22.212 1.00 62.81 155 LEU A CA 1
ATOM 1192 C C . LEU A 1 155 ? 19.968 2.925 -23.559 1.00 62.81 155 LEU A C 1
ATOM 1194 O O . LEU A 1 155 ? 19.635 4.104 -23.688 1.00 62.81 155 LEU A O 1
ATOM 1198 N N . ARG A 1 156 ? 20.063 2.085 -24.587 1.00 78.81 156 ARG A N 1
ATOM 1199 C CA . ARG A 1 156 ? 19.642 2.436 -25.936 1.00 78.81 156 ARG A CA 1
ATOM 1200 C C . ARG A 1 156 ? 18.125 2.410 -25.927 1.00 78.81 156 ARG A C 1
ATOM 1202 O O . ARG A 1 156 ? 17.540 1.342 -25.776 1.00 78.81 156 ARG A O 1
ATOM 1209 N N . PHE A 1 157 ? 17.519 3.586 -26.015 1.00 81.25 157 PHE A N 1
ATOM 1210 C CA . PHE A 1 157 ? 16.087 3.723 -26.234 1.00 81.25 157 PHE A CA 1
ATOM 1211 C C . PHE A 1 157 ? 15.819 3.726 -27.733 1.00 81.25 157 PHE A C 1
ATOM 1213 O O . PHE A 1 157 ? 16.500 4.425 -28.484 1.00 81.25 157 PHE A O 1
ATOM 1220 N N . MET A 1 158 ? 14.838 2.942 -28.165 1.00 86.75 158 MET A N 1
ATOM 1221 C CA . MET A 1 158 ? 14.360 2.930 -29.546 1.00 86.75 158 MET A CA 1
ATOM 1222 C C . MET A 1 158 ? 12.833 2.854 -29.552 1.00 86.75 158 MET A C 1
ATOM 1224 O O . MET A 1 158 ? 12.282 2.185 -28.681 1.00 86.75 158 MET A O 1
ATOM 1228 N N . PRO A 1 159 ? 12.138 3.485 -30.512 1.00 86.50 159 PRO A N 1
ATOM 1229 C CA . PRO A 1 159 ? 10.692 3.342 -30.635 1.00 86.50 159 PRO A CA 1
ATOM 1230 C C . PRO A 1 159 ? 10.284 1.869 -30.762 1.00 86.50 159 PRO A C 1
ATOM 1232 O O . PRO A 1 159 ? 10.905 1.099 -31.496 1.00 86.50 159 PRO A O 1
ATOM 1235 N N . GLU A 1 160 ? 9.236 1.470 -30.046 1.00 87.69 160 GLU A N 1
ATOM 1236 C CA . GLU A 1 160 ? 8.658 0.132 -30.164 1.00 87.69 160 GLU A CA 1
ATOM 1237 C C . GLU A 1 160 ? 7.844 0.041 -31.457 1.00 87.69 160 GLU A C 1
ATOM 1239 O O . GLU A 1 160 ? 6.804 0.679 -31.591 1.00 87.69 160 GLU A O 1
ATOM 1244 N N . THR A 1 161 ? 8.324 -0.756 -32.410 1.00 88.56 161 THR A N 1
ATOM 1245 C CA . THR A 1 161 ? 7.715 -0.908 -33.739 1.00 88.56 161 THR A CA 1
ATOM 1246 C C . THR A 1 161 ? 6.526 -1.859 -33.757 1.00 88.56 161 THR A C 1
ATOM 1248 O O . THR A 1 161 ? 5.703 -1.783 -34.662 1.00 88.56 161 THR A O 1
ATOM 1251 N N . ASN A 1 162 ? 6.435 -2.776 -32.789 1.00 89.31 162 ASN A N 1
ATOM 1252 C CA . ASN A 1 162 ? 5.387 -3.798 -32.764 1.00 89.31 162 ASN A CA 1
ATOM 1253 C C . ASN A 1 162 ? 4.071 -3.272 -32.175 1.00 89.31 162 ASN A C 1
ATOM 1255 O O . ASN A 1 162 ? 3.037 -3.915 -32.330 1.00 89.31 162 ASN A O 1
ATOM 1259 N N . LEU A 1 163 ? 4.107 -2.129 -31.483 1.00 86.38 163 LEU A N 1
ATOM 1260 C CA . LEU A 1 163 ? 2.934 -1.499 -30.886 1.00 86.38 163 LEU A CA 1
ATOM 1261 C C . LEU A 1 163 ? 2.641 -0.179 -31.606 1.00 86.38 163 LEU A C 1
ATOM 1263 O O . LEU A 1 163 ? 3.494 0.713 -31.589 1.00 86.38 163 LEU A O 1
ATOM 1267 N N . PRO A 1 164 ? 1.448 -0.011 -32.206 1.00 86.56 164 PRO A N 1
ATOM 1268 C CA . PRO A 1 164 ? 1.081 1.259 -32.810 1.00 86.56 164 PRO A CA 1
ATOM 1269 C C . PRO A 1 164 ? 0.980 2.367 -31.744 1.00 86.56 164 PRO A C 1
ATOM 1271 O O . PRO A 1 164 ? 0.779 2.081 -30.556 1.00 86.56 164 PRO A O 1
ATOM 1274 N N . PRO A 1 165 ? 1.101 3.646 -32.141 1.00 83.94 165 PRO A N 1
ATOM 1275 C CA . PRO A 1 165 ? 0.844 4.767 -31.246 1.00 83.94 165 PRO A CA 1
ATOM 1276 C C . PRO A 1 165 ? -0.559 4.679 -30.632 1.00 83.94 165 PRO A C 1
ATOM 1278 O O . PRO A 1 165 ? -1.537 4.407 -31.326 1.00 83.94 165 PRO A O 1
ATOM 1281 N N . LEU A 1 166 ? -0.653 4.923 -29.324 1.00 80.38 166 LEU A N 1
ATOM 1282 C CA . LEU A 1 166 ? -1.924 4.939 -28.606 1.00 80.38 166 LEU A CA 1
ATOM 1283 C C . LEU A 1 166 ? -2.473 6.370 -28.566 1.00 80.38 166 LEU A C 1
ATOM 1285 O O . LEU A 1 166 ? -1.937 7.217 -27.850 1.00 80.38 166 LEU A O 1
ATOM 1289 N N . PHE A 1 167 ? -3.557 6.625 -29.296 1.00 82.00 167 PHE A N 1
ATOM 1290 C CA . PHE A 1 167 ? -4.277 7.899 -29.263 1.00 82.00 167 PHE A CA 1
ATOM 1291 C C . PHE A 1 167 ? -5.415 7.821 -28.242 1.00 82.00 167 PHE A C 1
ATOM 1293 O O . PHE A 1 167 ? -6.392 7.110 -28.446 1.00 82.00 167 PHE A O 1
ATOM 1300 N N . VAL A 1 168 ? -5.277 8.518 -27.113 1.00 77.75 168 VAL A N 1
ATOM 1301 C CA . VAL A 1 168 ? -6.224 8.402 -25.987 1.00 77.75 168 VAL A CA 1
ATOM 1302 C C . VAL A 1 168 ? -7.497 9.233 -26.202 1.00 77.75 168 VAL A C 1
ATOM 1304 O O . VAL A 1 168 ? -8.565 8.808 -25.786 1.00 77.75 168 VAL A O 1
ATOM 1307 N N . TYR A 1 169 ? -7.404 10.388 -26.871 1.00 73.44 169 TYR A N 1
ATOM 1308 C CA . TYR A 1 169 ? -8.533 11.317 -27.054 1.00 73.44 169 TYR A CA 1
ATOM 1309 C C . TYR A 1 169 ? -9.461 10.965 -28.226 1.00 73.44 169 TYR A C 1
ATOM 1311 O O . TYR A 1 169 ? -10.610 11.389 -28.243 1.00 73.44 169 TYR A O 1
ATOM 1319 N N . GLU A 1 170 ? -8.974 10.189 -29.192 1.00 66.38 170 GLU A N 1
ATOM 1320 C CA . GLU A 1 170 ? -9.697 9.837 -30.426 1.00 66.38 170 GLU A CA 1
ATOM 1321 C C . GLU A 1 170 ? -10.143 8.365 -30.439 1.00 66.38 170 GLU A C 1
ATOM 1323 O O . GLU A 1 170 ? -10.618 7.851 -31.448 1.00 66.38 170 GLU A O 1
ATOM 1328 N N . SER A 1 171 ? -9.963 7.656 -29.322 1.00 65.75 171 SER A N 1
ATOM 1329 C CA . SER A 1 171 ? -10.245 6.227 -29.223 1.00 65.75 171 SER A CA 1
ATOM 1330 C C . SER A 1 171 ? -11.674 5.966 -28.762 1.00 65.75 171 SER A C 1
ATOM 1332 O O . SER A 1 171 ? -12.087 6.425 -27.699 1.00 65.75 171 SER A O 1
ATOM 1334 N N . GLU A 1 172 ? -12.400 5.122 -29.499 1.00 68.38 172 GLU A N 1
ATOM 1335 C CA . GLU A 1 172 ? -13.703 4.589 -29.069 1.00 68.38 172 GLU A CA 1
ATOM 1336 C C . GLU A 1 172 ? -13.598 3.730 -27.792 1.00 68.38 172 GLU A C 1
ATOM 1338 O O . GLU A 1 172 ? -14.588 3.521 -27.090 1.00 68.38 172 GLU A O 1
ATOM 1343 N N . PHE A 1 173 ? -12.393 3.251 -27.461 1.00 69.44 173 PHE A N 1
ATOM 1344 C CA . PHE A 1 173 ? -12.146 2.353 -26.332 1.00 69.44 173 PHE A CA 1
ATOM 1345 C C . PHE A 1 173 ? -11.868 3.088 -25.015 1.00 69.44 173 PHE A C 1
ATOM 1347 O O . PHE A 1 173 ? -12.168 2.555 -23.947 1.00 69.44 173 PHE A O 1
ATOM 1354 N N . VAL A 1 174 ? -11.297 4.298 -25.063 1.00 74.38 174 VAL A N 1
ATOM 1355 C CA . VAL A 1 174 ? -10.935 5.076 -23.866 1.00 74.38 174 VAL A CA 1
ATOM 1356 C C . VAL A 1 174 ? -11.733 6.372 -23.837 1.00 74.38 174 VAL A C 1
ATOM 1358 O O . VAL A 1 174 ? -11.291 7.417 -24.298 1.00 74.38 174 VAL A O 1
ATOM 1361 N N . VAL A 1 175 ? -12.925 6.310 -23.247 1.00 82.06 175 VAL A N 1
ATOM 1362 C CA . VAL A 1 175 ? -13.780 7.491 -23.091 1.00 82.06 175 VAL A CA 1
ATOM 1363 C C . VAL A 1 175 ? -13.402 8.224 -21.805 1.00 82.06 175 VAL A C 1
ATOM 1365 O O . VAL A 1 175 ? -13.848 7.855 -20.715 1.00 82.06 175 VAL A O 1
ATOM 1368 N N . ILE A 1 176 ? -12.577 9.265 -21.934 1.00 83.19 176 ILE A N 1
ATOM 1369 C CA . ILE A 1 176 ? -12.053 10.056 -20.805 1.00 83.19 176 ILE A CA 1
ATOM 1370 C C . ILE A 1 176 ? -13.186 10.615 -19.938 1.00 83.19 176 ILE A C 1
ATOM 1372 O O . ILE A 1 176 ? -13.105 10.545 -18.714 1.00 83.19 176 ILE A O 1
ATOM 1376 N N . ASP A 1 177 ? -14.273 11.081 -20.554 1.00 83.19 177 ASP A N 1
ATOM 1377 C CA . ASP A 1 177 ? -15.427 11.612 -19.824 1.00 83.19 177 ASP A CA 1
ATOM 1378 C C . ASP A 1 177 ? -16.089 10.543 -18.952 1.00 83.19 177 ASP A C 1
ATOM 1380 O O . ASP A 1 177 ? -16.389 10.778 -17.787 1.00 83.19 177 ASP A O 1
ATOM 1384 N N . ARG A 1 178 ? -16.262 9.319 -19.465 1.00 85.06 178 ARG A N 1
ATOM 1385 C CA . ARG A 1 178 ? -16.814 8.218 -18.658 1.00 85.06 178 ARG A CA 1
ATOM 1386 C C . ARG A 1 178 ? -15.887 7.859 -17.504 1.00 85.06 178 ARG A C 1
ATOM 1388 O O . ARG A 1 178 ? -16.373 7.604 -16.404 1.00 85.06 178 ARG A O 1
ATOM 1395 N N . LEU A 1 179 ? -14.576 7.846 -17.745 1.00 85.31 179 LEU A N 1
ATOM 1396 C CA . LEU A 1 179 ? -13.590 7.578 -16.701 1.00 85.31 179 LEU A CA 1
ATOM 1397 C C . LEU A 1 179 ? -13.626 8.658 -15.620 1.00 85.31 179 LEU A C 1
ATOM 1399 O O . LEU A 1 179 ? -13.625 8.313 -14.443 1.00 85.31 179 LEU A O 1
ATOM 1403 N N . SER A 1 180 ? -13.729 9.936 -15.991 1.00 85.25 180 SER A N 1
ATOM 1404 C CA . SER A 1 180 ? -13.778 11.039 -15.027 1.00 85.25 180 SER A CA 1
ATOM 1405 C C . SER A 1 180 ? -15.002 10.950 -14.108 1.00 85.25 180 SER A C 1
ATOM 1407 O O . SER A 1 180 ? -14.860 11.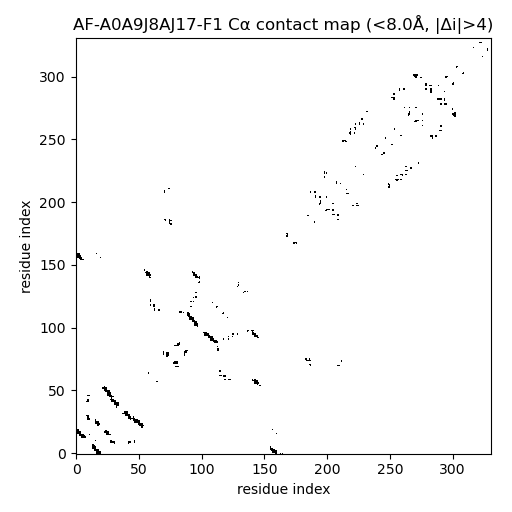155 -12.904 1.00 85.25 180 SER A O 1
ATOM 1409 N N . PHE A 1 181 ? -16.164 10.532 -14.627 1.00 87.25 181 PHE A N 1
ATOM 1410 C CA . PHE A 1 181 ? -17.362 10.270 -13.817 1.00 87.25 181 PHE A CA 1
ATOM 1411 C C . PHE A 1 181 ? -17.244 9.037 -12.909 1.00 87.25 181 PHE A C 1
ATOM 1413 O O . PHE A 1 181 ? -17.896 8.983 -11.867 1.00 87.25 181 PHE A O 1
ATOM 1420 N N . GLN A 1 182 ? -16.443 8.038 -13.287 1.00 87.06 182 GLN A N 1
ATOM 1421 C CA . GLN A 1 182 ? -16.228 6.825 -12.489 1.00 87.06 182 GLN A CA 1
ATOM 1422 C C . GLN A 1 182 ? -15.148 6.988 -11.414 1.00 87.06 182 GLN A C 1
ATOM 1424 O O . GLN A 1 182 ? -15.040 6.130 -10.533 1.00 87.06 182 GLN A O 1
ATOM 1429 N N . LEU A 1 183 ? -14.343 8.056 -11.472 1.00 87.62 183 LEU A N 1
ATOM 1430 C CA . LEU A 1 183 ? -13.274 8.271 -10.506 1.00 87.62 183 LEU A CA 1
ATOM 1431 C C . LEU A 1 183 ? -13.849 8.432 -9.088 1.00 87.62 183 LEU A C 1
ATOM 1433 O O . LEU A 1 183 ? -14.713 9.279 -8.849 1.00 87.62 183 LEU A O 1
ATOM 1437 N N . PRO A 1 184 ? -13.363 7.642 -8.117 1.00 87.69 184 PRO A N 1
ATOM 1438 C CA . PRO A 1 184 ? -13.798 7.756 -6.739 1.00 87.69 184 PRO A CA 1
ATOM 1439 C C . PRO A 1 184 ? -13.278 9.045 -6.101 1.00 87.69 184 PRO A C 1
ATOM 1441 O O . PRO A 1 184 ? -12.261 9.614 -6.502 1.00 87.69 184 PRO A O 1
ATOM 1444 N N . GLU A 1 185 ? -13.955 9.469 -5.035 1.00 85.69 185 GLU A N 1
ATOM 1445 C CA . GLU A 1 185 ? -13.519 10.600 -4.221 1.00 85.69 185 GLU A CA 1
ATOM 1446 C C . GLU A 1 185 ? -12.097 10.364 -3.686 1.00 85.69 185 GLU A C 1
ATOM 1448 O O . GLU A 1 185 ? -11.834 9.397 -2.960 1.00 85.69 185 GLU A O 1
ATOM 1453 N N . LEU A 1 186 ? -11.174 11.269 -4.024 1.00 86.75 186 LEU A N 1
ATOM 1454 C CA . LEU A 1 186 ? -9.788 11.165 -3.587 1.00 86.75 186 LEU A CA 1
ATOM 1455 C C . LEU A 1 186 ? -9.665 11.299 -2.059 1.00 86.75 186 LEU A C 1
ATOM 1457 O O . LEU A 1 186 ? -10.413 12.056 -1.431 1.00 86.75 186 LEU A O 1
ATOM 1461 N N . PRO A 1 187 ? -8.657 10.650 -1.443 1.00 84.94 187 PRO A N 1
ATOM 1462 C CA . PRO A 1 187 ? -8.420 10.715 -0.004 1.00 84.94 187 PRO A CA 1
ATOM 1463 C C . PRO A 1 187 ? -8.361 12.134 0.576 1.00 84.94 187 PRO A C 1
ATOM 1465 O O . PRO A 1 187 ? -8.848 12.360 1.678 1.00 84.94 187 PRO A O 1
ATOM 1468 N N . SER A 1 188 ? -7.754 13.089 -0.134 1.00 83.94 188 SER A N 1
ATOM 1469 C CA . SER A 1 188 ? -7.650 14.488 0.304 1.00 83.94 188 SER A CA 1
ATOM 1470 C C . SER A 1 188 ? -9.015 15.173 0.352 1.00 83.94 188 SER A C 1
ATOM 1472 O O . SER A 1 188 ? -9.371 15.730 1.386 1.00 83.94 188 SER A O 1
ATOM 1474 N N . VAL A 1 189 ? -9.793 15.060 -0.725 1.00 86.31 189 VAL A N 1
ATOM 1475 C CA . VAL A 1 189 ? -11.150 15.619 -0.838 1.00 86.31 189 VAL A CA 1
ATOM 1476 C C . VAL A 1 189 ? -12.053 15.035 0.244 1.00 86.31 189 VAL A C 1
ATOM 1478 O O . VAL A 1 189 ? -12.707 15.772 0.979 1.00 86.31 189 VAL A O 1
ATOM 1481 N N . LYS A 1 190 ? -11.975 13.715 0.441 1.00 81.75 190 LYS A N 1
ATOM 1482 C CA . LYS A 1 190 ? -12.714 13.012 1.488 1.00 81.75 190 LYS A CA 1
ATOM 1483 C C . LYS A 1 190 ? -12.393 13.529 2.888 1.00 81.75 190 LYS A C 1
ATOM 1485 O O . LYS A 1 190 ? -13.301 13.653 3.703 1.00 81.75 190 LYS A O 1
ATOM 1490 N N . ARG A 1 191 ? -11.127 13.845 3.192 1.00 78.25 191 ARG A N 1
ATOM 1491 C CA . ARG A 1 191 ? -10.746 14.439 4.491 1.00 78.25 191 ARG A CA 1
ATOM 1492 C C . ARG A 1 191 ? -11.409 15.797 4.688 1.00 78.25 191 ARG A C 1
ATOM 1494 O O . ARG A 1 191 ? -11.968 16.025 5.753 1.00 78.25 191 ARG A O 1
ATOM 1501 N N . THR A 1 192 ? -11.357 16.661 3.678 1.00 83.56 192 THR A N 1
ATOM 1502 C CA . THR A 1 192 ? -11.958 18.000 3.734 1.00 83.56 192 THR A CA 1
ATOM 1503 C C . THR A 1 192 ? -13.467 17.913 3.931 1.00 83.56 192 THR A C 1
ATOM 1505 O O . THR A 1 192 ? -13.985 18.458 4.901 1.00 83.56 192 THR A O 1
ATOM 1508 N N . ARG A 1 193 ? -14.153 17.108 3.109 1.00 82.38 193 ARG A N 1
ATOM 1509 C CA . ARG A 1 193 ? -15.599 16.886 3.221 1.00 82.38 193 ARG A CA 1
ATOM 1510 C C . ARG A 1 193 ? -16.002 16.356 4.595 1.00 82.38 193 ARG A C 1
ATOM 1512 O O . ARG A 1 193 ? -17.007 16.783 5.150 1.00 82.38 193 ARG A O 1
ATOM 1519 N N . LEU A 1 194 ? -15.228 15.425 5.158 1.00 72.50 194 LEU A N 1
ATOM 1520 C CA . LEU A 1 194 ? -15.508 14.875 6.485 1.00 72.50 194 LEU A CA 1
ATOM 1521 C C . LEU A 1 194 ? -15.392 15.933 7.595 1.00 72.50 194 LEU A C 1
ATOM 1523 O O . LEU A 1 194 ? -16.195 15.922 8.524 1.00 72.50 194 LEU A O 1
ATOM 1527 N N . VAL A 1 195 ? -14.423 16.845 7.500 1.00 73.88 195 VAL A N 1
ATOM 1528 C CA . VAL A 1 195 ? -14.267 17.951 8.458 1.00 73.88 195 VAL A CA 1
ATOM 1529 C C . VAL A 1 195 ? -15.417 18.950 8.325 1.00 73.88 195 VAL A C 1
ATOM 1531 O O . VAL A 1 195 ? -16.011 19.317 9.333 1.00 73.88 195 VAL A O 1
ATOM 1534 N N . GLU A 1 196 ? -15.767 19.344 7.102 1.00 81.81 196 GLU A N 1
ATOM 1535 C CA . GLU A 1 196 ? -16.818 20.335 6.843 1.00 81.81 196 GLU A CA 1
ATOM 1536 C C . GLU A 1 196 ? -18.217 19.822 7.203 1.00 81.81 196 GLU A C 1
ATOM 1538 O O . GLU A 1 196 ? -18.990 20.534 7.838 1.00 81.81 196 GLU A O 1
ATOM 1543 N N . MET A 1 197 ? -18.545 18.577 6.842 1.00 73.62 197 MET A N 1
ATOM 1544 C CA . MET A 1 197 ? -19.878 18.014 7.081 1.00 73.62 197 MET A CA 1
ATOM 1545 C C . MET A 1 197 ? -20.095 17.554 8.524 1.00 73.62 197 MET A C 1
ATOM 1547 O O . MET A 1 197 ? -21.217 17.629 9.019 1.00 73.62 197 MET A O 1
ATOM 1551 N N . TYR A 1 198 ? -19.055 17.033 9.186 1.00 65.25 198 TYR A N 1
ATOM 1552 C CA . TYR A 1 198 ? -19.194 16.374 10.491 1.00 65.25 198 TYR A CA 1
ATOM 1553 C C . TYR A 1 198 ? -18.421 17.058 11.627 1.00 65.25 198 TYR A C 1
ATOM 1555 O O . TYR A 1 198 ? -18.448 16.569 12.753 1.00 65.25 198 TYR A O 1
ATOM 1563 N N . GLY A 1 199 ? -17.724 18.170 11.370 1.00 67.00 199 GLY A N 1
ATOM 1564 C CA . GLY A 1 199 ? -17.018 18.937 12.403 1.00 67.00 199 GLY A CA 1
ATOM 1565 C C . GLY A 1 199 ? -15.869 18.181 13.079 1.00 67.00 199 GLY A C 1
ATOM 1566 O O . GLY A 1 199 ? -15.578 18.416 14.250 1.00 67.00 199 GLY A O 1
ATOM 1567 N N . ILE A 1 200 ? -15.234 17.239 12.375 1.00 65.06 200 ILE A N 1
ATOM 1568 C CA . ILE A 1 200 ? -14.144 16.419 12.924 1.00 65.06 200 ILE A CA 1
ATOM 1569 C C . ILE A 1 200 ? -12.913 17.297 13.188 1.00 65.06 200 ILE A C 1
ATOM 1571 O O . ILE A 1 200 ? -12.527 18.092 12.331 1.00 65.06 200 ILE A O 1
ATOM 1575 N N . LEU A 1 201 ? -12.239 17.109 14.332 1.00 65.06 201 LEU A N 1
ATOM 1576 C CA . LEU A 1 201 ? -10.945 17.752 14.586 1.00 65.06 201 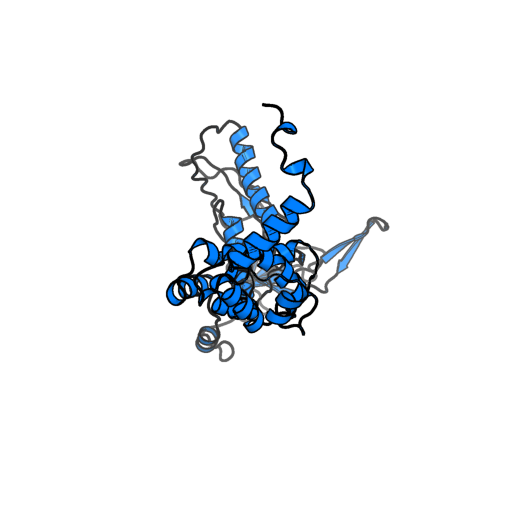LEU A CA 1
ATOM 1577 C C . LEU A 1 201 ? -9.920 17.399 13.494 1.00 65.06 201 LEU A C 1
ATOM 1579 O O . LEU A 1 201 ? -9.806 16.247 13.063 1.00 65.06 201 LEU A O 1
ATOM 1583 N N . GLN A 1 202 ? -9.111 18.390 13.107 1.00 66.94 202 GLN A N 1
ATOM 1584 C CA . GLN A 1 202 ? -8.091 18.264 12.057 1.00 66.94 202 GLN A CA 1
ATOM 1585 C C . GLN A 1 202 ? -7.110 17.106 12.300 1.00 66.94 202 GLN A C 1
ATOM 1587 O O . GLN A 1 202 ? -6.639 16.485 11.350 1.00 66.94 202 GLN A O 1
ATOM 1592 N N . GLU A 1 203 ? -6.837 16.767 13.557 1.00 64.69 203 GLU A N 1
ATOM 1593 C CA . GLU A 1 203 ? -5.908 15.701 13.946 1.00 64.69 203 GLU A CA 1
ATOM 1594 C C . GLU A 1 203 ? -6.424 14.300 13.582 1.00 64.69 203 GLU A C 1
ATOM 1596 O O . GLU A 1 203 ? -5.660 13.416 13.194 1.00 64.69 203 GLU A O 1
ATOM 1601 N N . HIS A 1 204 ? -7.741 14.091 13.623 1.00 61.69 204 HIS A N 1
ATOM 1602 C CA . HIS A 1 204 ? -8.348 12.775 13.411 1.00 61.69 204 HIS A CA 1
ATOM 1603 C C . HIS A 1 204 ? -8.635 12.465 11.934 1.00 61.69 204 HIS A C 1
ATOM 1605 O O . HIS A 1 204 ? -8.916 11.314 11.583 1.00 61.69 204 HIS A O 1
ATOM 1611 N N . ARG A 1 205 ? -8.509 13.453 11.035 1.00 64.31 205 ARG A N 1
ATOM 1612 C CA . ARG A 1 205 ? -8.806 13.297 9.597 1.00 64.31 205 ARG A CA 1
ATOM 1613 C C . ARG A 1 205 ? -7.934 12.240 8.912 1.00 64.31 205 ARG A C 1
ATOM 1615 O O . ARG A 1 205 ? -8.384 11.563 7.989 1.00 64.31 205 ARG A O 1
ATOM 1622 N N . PHE A 1 206 ? -6.683 12.087 9.351 1.00 61.62 206 PHE A N 1
ATOM 1623 C CA . PHE A 1 206 ? -5.729 11.177 8.715 1.00 61.62 206 PHE A CA 1
ATOM 1624 C C . PHE A 1 206 ? -6.053 9.712 9.013 1.00 61.62 206 PHE A C 1
ATOM 1626 O O . PHE A 1 206 ? -6.099 8.905 8.089 1.00 61.62 206 PHE A O 1
ATOM 1633 N N . THR A 1 207 ? -6.376 9.375 10.262 1.00 62.44 207 THR A N 1
ATOM 1634 C CA . THR A 1 207 ? -6.657 7.996 10.701 1.00 62.44 207 THR A CA 1
ATOM 1635 C C . THR A 1 207 ? -7.873 7.378 10.002 1.00 62.44 207 THR A C 1
ATOM 1637 O O . THR A 1 207 ? -7.912 6.169 9.754 1.00 62.44 207 THR A O 1
ATOM 1640 N N . LEU A 1 208 ? -8.858 8.202 9.638 1.00 60.31 208 LEU A N 1
ATOM 1641 C CA . LEU A 1 208 ? -10.127 7.749 9.060 1.00 60.31 208 LEU A CA 1
ATOM 1642 C C . LEU A 1 208 ? -10.020 7.295 7.613 1.00 60.31 208 LEU A C 1
ATOM 1644 O O . LEU A 1 208 ? -10.730 6.385 7.188 1.00 60.31 208 LEU A O 1
ATOM 1648 N N . VAL A 1 209 ? -9.120 7.912 6.859 1.00 61.16 209 VAL A N 1
ATOM 1649 C CA . VAL A 1 209 ? -8.994 7.674 5.419 1.00 61.16 209 VAL A CA 1
ATOM 1650 C C . VAL A 1 209 ? -7.985 6.561 5.108 1.00 61.16 209 VAL A C 1
ATOM 1652 O O . VAL A 1 209 ? -7.967 6.042 4.000 1.00 61.16 209 VAL A O 1
ATOM 1655 N N . VAL A 1 210 ? -7.202 6.117 6.099 1.00 56.34 210 VAL A N 1
ATOM 1656 C CA . VAL A 1 210 ? -6.105 5.142 5.927 1.00 56.34 210 VAL A CA 1
ATOM 1657 C C . VAL A 1 210 ? -6.563 3.725 5.549 1.00 56.34 210 VAL A C 1
ATOM 1659 O O . VAL A 1 210 ? -5.764 2.938 5.055 1.00 56.34 210 VAL A O 1
ATOM 1662 N N . ARG A 1 211 ? -7.834 3.358 5.747 1.00 52.62 211 ARG A N 1
ATOM 1663 C CA . ARG A 1 211 ? -8.352 2.054 5.300 1.00 52.62 211 ARG A CA 1
ATOM 1664 C C . ARG A 1 211 ? -9.714 2.239 4.642 1.00 52.62 211 ARG A C 1
ATOM 1666 O O . ARG A 1 211 ? -10.671 2.587 5.326 1.00 52.62 211 ARG A O 1
ATOM 1673 N N . ASN A 1 212 ? -9.799 1.952 3.341 1.00 48.19 212 ASN A N 1
ATOM 1674 C CA . ASN A 1 212 ? -11.014 1.927 2.510 1.00 48.19 212 ASN A CA 1
ATOM 1675 C C . ASN A 1 212 ? -12.060 0.872 2.945 1.00 48.19 212 ASN A C 1
ATOM 1677 O O . ASN A 1 212 ? -12.797 0.335 2.123 1.00 48.19 212 ASN A O 1
ATOM 1681 N N . SER A 1 213 ? -12.177 0.550 4.235 1.00 50.78 213 SER A N 1
ATOM 1682 C CA . SER A 1 213 ? -13.299 -0.244 4.717 1.00 50.78 213 SER A CA 1
ATOM 1683 C C . SER A 1 213 ? -14.511 0.673 4.882 1.00 50.78 213 SER A C 1
ATOM 1685 O O . SER A 1 213 ? -14.563 1.517 5.775 1.00 50.78 213 SER A O 1
ATOM 1687 N N . LYS A 1 214 ? -15.528 0.476 4.031 1.00 43.91 214 LYS A N 1
ATOM 1688 C CA . LYS A 1 214 ? -16.866 1.097 4.148 1.00 43.91 214 LYS A CA 1
ATOM 1689 C C . LYS A 1 214 ? -17.412 1.047 5.592 1.00 43.91 214 LYS A C 1
ATOM 1691 O O . LYS A 1 214 ? -18.094 1.963 6.035 1.00 43.91 214 LYS A O 1
ATOM 1696 N N . VAL A 1 215 ? -17.016 0.023 6.353 1.00 41.28 215 VAL A N 1
ATOM 1697 C CA . VAL A 1 215 ? -17.387 -0.201 7.758 1.00 41.28 215 VAL A CA 1
ATOM 1698 C C . VAL A 1 215 ? -16.786 0.813 8.737 1.00 41.28 215 VAL A C 1
ATOM 1700 O O . VAL A 1 215 ? -17.479 1.201 9.675 1.00 41.28 215 VAL A O 1
ATOM 1703 N N . LYS A 1 216 ? -15.566 1.330 8.511 1.00 48.59 216 LYS A N 1
ATOM 1704 C CA . LYS A 1 216 ? -15.031 2.417 9.353 1.00 48.59 216 LYS A CA 1
ATOM 1705 C C . LYS A 1 216 ? -15.843 3.696 9.189 1.00 48.59 216 LYS A C 1
ATOM 1707 O O . LYS A 1 216 ? -16.074 4.375 10.177 1.00 48.59 216 LYS A O 1
ATOM 1712 N N . LEU A 1 217 ? -16.315 3.996 7.976 1.00 44.47 217 LEU A N 1
ATOM 1713 C CA . LEU A 1 217 ? -17.122 5.191 7.736 1.00 44.47 217 LEU A CA 1
ATOM 1714 C C . LEU A 1 217 ? -18.499 5.076 8.404 1.00 44.47 217 LEU A C 1
ATOM 1716 O O . LEU A 1 217 ? -18.903 6.006 9.079 1.00 44.47 217 LEU A O 1
ATOM 1720 N N . CYS A 1 218 ? -19.193 3.938 8.292 1.00 40.09 218 CYS A N 1
ATOM 1721 C CA . CYS A 1 218 ? -20.517 3.776 8.908 1.00 40.09 218 CYS A CA 1
ATOM 1722 C C . CYS A 1 218 ? -20.478 3.752 10.441 1.00 40.09 218 CYS A C 1
ATOM 1724 O O . CYS A 1 218 ? -21.312 4.399 11.063 1.00 40.09 218 CYS A O 1
ATOM 1726 N N . ILE A 1 219 ? -19.522 3.041 11.053 1.00 46.38 219 ILE A N 1
ATOM 1727 C CA . ILE A 1 219 ? -19.394 3.007 12.520 1.00 46.38 219 ILE A CA 1
ATOM 1728 C C . ILE A 1 219 ? -18.990 4.389 13.042 1.00 46.38 219 ILE A C 1
ATOM 1730 O O . ILE A 1 219 ? -19.533 4.855 14.035 1.00 46.38 219 ILE A O 1
ATOM 1734 N N . PHE A 1 220 ? -18.086 5.083 12.349 1.00 50.44 220 PHE A N 1
ATOM 1735 C CA . PHE A 1 220 ? -17.561 6.361 12.815 1.00 50.44 220 PHE A CA 1
ATOM 1736 C C . PHE A 1 220 ? -18.472 7.559 12.510 1.00 50.44 220 PHE A C 1
ATOM 1738 O O . PHE A 1 220 ? -18.566 8.460 13.329 1.00 50.44 220 PHE A O 1
ATOM 1745 N N . VAL A 1 221 ? -19.207 7.566 11.391 1.00 48.22 221 VAL A N 1
ATOM 1746 C CA . VAL A 1 221 ? -20.258 8.574 11.130 1.00 48.22 221 VAL A CA 1
ATOM 1747 C C . VAL A 1 221 ? -21.356 8.495 12.197 1.00 48.22 221 VAL A C 1
ATOM 1749 O O . VAL A 1 221 ? -21.890 9.526 12.590 1.00 48.22 221 VAL A O 1
ATOM 1752 N N . PHE A 1 222 ? -21.637 7.299 12.728 1.00 49.09 222 PHE A N 1
ATOM 1753 C CA . PHE A 1 222 ? -22.572 7.119 13.842 1.00 49.09 222 PHE A CA 1
ATOM 1754 C C . PHE A 1 222 ? -22.008 7.605 15.184 1.00 49.09 222 PHE A C 1
ATOM 1756 O O . PHE A 1 222 ? -22.724 8.225 15.963 1.00 49.09 222 PHE A O 1
ATOM 1763 N N . VAL A 1 223 ? -20.717 7.365 15.433 1.00 51.69 223 VAL A N 1
ATOM 1764 C CA . VAL A 1 223 ? -19.990 7.896 16.598 1.00 51.69 223 VAL A CA 1
ATOM 1765 C C . VAL A 1 223 ? -19.982 9.425 16.579 1.00 51.69 223 VAL A C 1
ATOM 1767 O O . VAL A 1 223 ? -20.226 10.038 17.603 1.00 51.69 223 VAL A O 1
ATOM 1770 N N . LEU A 1 224 ? -19.738 10.050 15.424 1.00 46.94 224 LEU A N 1
ATOM 1771 C CA . LEU A 1 224 ? -19.627 11.507 15.295 1.00 46.94 224 LEU A CA 1
ATOM 1772 C C . LEU A 1 224 ? -20.936 12.266 15.542 1.00 46.94 224 LEU A C 1
ATOM 1774 O O . LEU A 1 224 ? -20.883 13.461 15.827 1.00 46.94 224 LEU A O 1
ATOM 1778 N N . TYR A 1 225 ? -22.094 11.604 15.450 1.00 47.75 225 TYR A N 1
ATOM 1779 C CA . TYR A 1 225 ? -23.368 12.230 15.817 1.00 47.75 225 TYR A CA 1
ATOM 1780 C C . TYR A 1 225 ? -23.414 12.579 17.315 1.00 47.75 225 TYR A C 1
ATOM 1782 O O . TYR A 1 225 ? -24.038 13.561 17.711 1.00 47.75 225 TYR A O 1
ATOM 1790 N N . TYR A 1 226 ? -22.679 11.826 18.135 1.00 48.44 226 TYR A N 1
ATOM 1791 C CA . TYR A 1 226 ? -22.507 12.070 19.558 1.00 48.44 226 TYR A CA 1
ATOM 1792 C C . TYR A 1 226 ? -21.102 12.635 19.772 1.00 48.44 226 TYR A C 1
ATOM 1794 O O . TYR A 1 226 ? -20.111 11.920 19.716 1.00 48.44 226 TYR A O 1
ATOM 1802 N N . LYS A 1 227 ? -21.015 13.957 19.953 1.00 48.78 227 LYS A N 1
ATOM 1803 C CA . LYS A 1 227 ? -19.806 14.814 19.988 1.00 48.78 227 LYS A CA 1
ATOM 1804 C C . LYS A 1 227 ? -18.687 14.427 20.982 1.00 48.78 227 LYS A C 1
ATOM 1806 O O . LYS A 1 227 ? -17.790 15.231 21.222 1.00 48.78 227 LYS A O 1
ATOM 1811 N N . PHE A 1 228 ? -18.688 13.236 21.565 1.00 44.59 228 PHE A N 1
ATOM 1812 C CA . PHE A 1 228 ? -17.785 12.836 22.630 1.00 44.59 228 PHE A CA 1
ATOM 1813 C C . PHE A 1 228 ? -17.350 11.371 22.472 1.00 44.59 228 PHE A C 1
ATOM 1815 O O . PHE A 1 228 ? -18.153 10.515 22.129 1.00 44.59 228 PHE A O 1
ATOM 1822 N N . LEU A 1 229 ? -16.076 11.098 22.777 1.00 47.44 229 LEU A N 1
ATOM 1823 C CA . LEU A 1 229 ? -15.357 9.809 22.684 1.00 47.44 229 LEU A CA 1
ATOM 1824 C C . LEU A 1 229 ? -14.652 9.467 21.358 1.00 47.44 229 LEU A C 1
ATOM 1826 O O . LEU A 1 229 ? -14.700 8.343 20.861 1.00 47.44 229 LEU A O 1
ATOM 1830 N N . LEU A 1 230 ? -13.834 10.394 20.856 1.00 46.16 230 LEU A N 1
ATOM 1831 C CA . LEU A 1 230 ? -12.766 10.052 19.902 1.00 46.16 230 LEU A CA 1
ATOM 1832 C C . LEU A 1 230 ? -11.506 9.487 20.579 1.00 46.16 230 LEU A C 1
ATOM 1834 O O . LEU A 1 230 ? -10.796 8.675 19.983 1.00 46.16 230 LEU A O 1
ATOM 1838 N N . SER A 1 231 ? -11.259 9.843 21.842 1.00 43.09 231 SER A N 1
ATOM 1839 C CA . SER A 1 231 ? -10.088 9.385 22.602 1.00 43.09 231 SER A CA 1
ATOM 1840 C C . SER A 1 231 ? -10.153 7.905 23.000 1.00 43.09 231 SER A C 1
ATOM 1842 O O . SER A 1 231 ? -9.114 7.269 23.151 1.00 43.09 231 SER A O 1
ATOM 1844 N N . GLU A 1 232 ? -11.348 7.313 23.091 1.00 40.25 232 GLU A N 1
ATOM 1845 C CA . GLU A 1 232 ? -11.517 5.907 23.492 1.00 40.25 232 GLU A CA 1
ATOM 1846 C C . GLU A 1 232 ? -11.742 4.952 22.307 1.00 40.25 232 GLU A C 1
ATOM 1848 O O . GLU A 1 232 ? -11.435 3.764 22.391 1.00 40.25 232 GLU A O 1
ATOM 1853 N N . ILE A 1 233 ? -12.118 5.478 21.138 1.00 46.50 233 ILE A N 1
ATOM 1854 C CA . ILE A 1 233 ? -12.122 4.748 19.855 1.00 46.50 233 ILE A CA 1
ATOM 1855 C C . ILE A 1 233 ? -10.707 4.576 19.286 1.00 46.50 233 ILE A C 1
ATOM 1857 O O . ILE A 1 233 ? -10.460 3.646 18.516 1.00 46.50 233 ILE A O 1
ATOM 1861 N N . PHE A 1 234 ? -9.737 5.362 19.760 1.00 43.50 234 PHE A N 1
ATOM 1862 C CA . PHE A 1 234 ? -8.306 5.079 19.590 1.00 43.50 234 PHE A CA 1
ATOM 1863 C C . PHE A 1 234 ? -7.914 3.685 20.137 1.00 43.50 234 PHE A C 1
ATOM 1865 O O . PHE A 1 234 ? -6.966 3.060 19.655 1.00 43.50 234 PHE A O 1
ATOM 1872 N N . PHE A 1 235 ? -8.697 3.125 21.068 1.00 41.69 235 PHE A N 1
ATOM 1873 C CA . PHE A 1 235 ? -8.518 1.762 21.571 1.00 41.69 235 PHE A CA 1
ATOM 1874 C C . PHE A 1 235 ? -8.981 0.682 20.576 1.00 41.69 235 PHE A C 1
ATOM 1876 O O . PHE A 1 235 ? -8.427 -0.415 20.567 1.00 41.69 235 PHE A O 1
ATOM 1883 N N . LEU A 1 236 ? -9.920 0.983 19.668 1.00 44.88 236 LEU A N 1
ATOM 1884 C CA . LEU A 1 236 ? -10.301 0.060 18.586 1.00 44.88 236 LEU A CA 1
ATOM 1885 C C . LEU A 1 236 ? -9.176 -0.118 17.563 1.00 44.88 236 LEU A C 1
ATOM 1887 O O . LEU A 1 236 ? -9.019 -1.203 17.006 1.00 44.88 236 LEU A O 1
ATOM 1891 N N . SER A 1 237 ? -8.353 0.914 17.348 1.00 43.72 237 SER A N 1
ATOM 1892 C CA . SER A 1 237 ? -7.095 0.775 16.605 1.00 43.72 237 SER A CA 1
ATOM 1893 C C . SER A 1 237 ? -6.048 -0.030 17.374 1.00 43.72 237 SER A C 1
ATOM 1895 O O . SER A 1 237 ? -5.387 -0.867 16.763 1.00 43.72 237 SER A O 1
ATOM 1897 N N . SER A 1 238 ? -5.942 0.140 18.694 1.00 38.09 238 SER A N 1
ATOM 1898 C CA . SER A 1 238 ? -4.958 -0.588 19.509 1.00 38.09 238 SER A CA 1
ATOM 1899 C C . SER A 1 238 ? -5.324 -2.070 19.714 1.00 38.09 238 SER A C 1
ATOM 1901 O O . SER A 1 238 ? -4.454 -2.932 19.770 1.00 38.09 238 SER A O 1
ATOM 1903 N N . LEU A 1 239 ? -6.611 -2.436 19.662 1.00 38.41 239 LEU A N 1
ATOM 1904 C CA . LEU A 1 239 ? -7.038 -3.844 19.612 1.00 38.41 239 LEU A CA 1
ATOM 1905 C C . LEU A 1 239 ? -6.559 -4.569 18.340 1.00 38.41 239 LEU A C 1
ATOM 1907 O O . LEU A 1 239 ? -6.321 -5.775 18.389 1.00 38.41 239 LEU A O 1
ATOM 1911 N N . SER A 1 240 ? -6.326 -3.853 17.231 1.00 44.72 240 SER A N 1
ATOM 1912 C CA . SER A 1 240 ? -5.670 -4.437 16.048 1.00 44.72 240 SER A CA 1
ATOM 1913 C C . SER A 1 240 ? -4.158 -4.648 16.226 1.00 44.72 240 SER A C 1
ATOM 1915 O O . SER A 1 240 ? -3.592 -5.512 15.563 1.00 44.72 240 SER A O 1
ATOM 1917 N N . GLU A 1 241 ? -3.515 -3.925 17.152 1.00 38.75 241 GLU A N 1
ATOM 1918 C CA . GLU A 1 241 ? -2.097 -4.102 17.515 1.00 38.75 241 GLU A CA 1
ATOM 1919 C C . GLU A 1 241 ? -1.883 -5.264 18.497 1.00 38.75 241 GLU A C 1
ATOM 1921 O O . GLU A 1 241 ? -0.798 -5.832 18.541 1.00 38.75 241 GLU A O 1
ATOM 1926 N N . THR A 1 242 ? -2.921 -5.692 19.227 1.00 35.38 242 THR A N 1
ATOM 1927 C CA . THR A 1 242 ? -2.835 -6.842 20.154 1.00 35.38 242 THR A CA 1
ATOM 1928 C C . THR A 1 242 ? -2.815 -8.220 19.475 1.00 35.38 242 THR A C 1
ATOM 1930 O O . THR A 1 242 ? -2.775 -9.237 20.160 1.00 35.38 242 THR A O 1
ATOM 1933 N N . GLY A 1 243 ? -2.841 -8.293 18.138 1.00 39.53 243 GLY A N 1
ATOM 1934 C CA . GLY A 1 243 ? -2.672 -9.556 17.402 1.00 39.53 243 GLY A CA 1
ATOM 1935 C C . GLY A 1 243 ? -3.838 -10.549 17.515 1.00 39.53 243 GLY A C 1
ATOM 1936 O O . GLY A 1 243 ? -3.714 -11.683 17.064 1.00 39.53 243 GLY A O 1
ATOM 1937 N N . ILE A 1 244 ? -4.983 -10.148 18.082 1.00 40.50 244 ILE A N 1
ATOM 1938 C CA . ILE A 1 244 ? -6.085 -11.078 18.391 1.00 40.50 244 ILE A CA 1
ATOM 1939 C C . ILE A 1 244 ? -6.925 -11.442 17.152 1.00 40.50 244 ILE A C 1
ATOM 1941 O O . ILE A 1 244 ? -7.593 -12.471 17.165 1.00 40.50 244 ILE A O 1
ATOM 1945 N N . CYS A 1 245 ? -6.884 -10.678 16.053 1.00 38.38 245 CYS A N 1
ATOM 1946 C CA . CYS A 1 245 ? -7.562 -11.056 14.806 1.00 38.38 245 CYS A CA 1
ATOM 1947 C C . CYS A 1 245 ? -6.982 -10.327 13.585 1.00 38.38 245 CYS A C 1
ATOM 1949 O O . CYS A 1 245 ? -7.054 -9.104 13.494 1.00 38.38 245 CYS A O 1
ATOM 1951 N N . SER A 1 246 ? -6.505 -11.087 12.598 1.00 40.25 246 SER A N 1
ATOM 1952 C CA . SER A 1 246 ? -6.137 -10.628 11.248 1.00 40.25 246 SER A CA 1
ATOM 1953 C C . SER A 1 246 ? -7.347 -10.453 10.312 1.00 40.25 246 SER A C 1
ATOM 1955 O O . SER A 1 246 ? -7.187 -10.304 9.101 1.00 40.25 246 SER A O 1
ATOM 1957 N N . LEU A 1 247 ? -8.572 -10.485 10.848 1.00 43.53 247 LEU A N 1
ATOM 1958 C CA . LEU A 1 247 ? -9.790 -10.372 10.052 1.00 43.53 247 LEU A CA 1
ATOM 1959 C C . LEU A 1 247 ? -9.959 -8.942 9.509 1.00 43.53 247 LEU A C 1
ATOM 1961 O O . LEU A 1 247 ? -9.864 -7.971 10.269 1.00 43.53 247 LEU A O 1
ATOM 1965 N N . PRO A 1 248 ? -10.255 -8.779 8.207 1.00 44.69 248 PRO A N 1
ATOM 1966 C CA . PRO A 1 248 ? -10.604 -7.479 7.662 1.00 44.69 248 PRO A CA 1
ATOM 1967 C C . PRO A 1 248 ? -11.846 -6.953 8.387 1.00 44.69 248 PRO A C 1
ATOM 1969 O O . PRO A 1 248 ? -12.855 -7.643 8.487 1.00 44.69 248 PRO A O 1
ATOM 1972 N N . LEU A 1 249 ? -11.784 -5.705 8.858 1.00 47.78 249 LEU A N 1
ATOM 1973 C CA . LEU A 1 249 ? -12.821 -5.028 9.662 1.00 47.78 249 LEU A CA 1
ATOM 1974 C C . LEU A 1 249 ? -14.241 -5.054 9.061 1.00 47.78 249 LEU A C 1
ATOM 1976 O O . LEU A 1 249 ? -15.195 -4.719 9.754 1.00 47.78 249 LEU A O 1
ATOM 1980 N N . PHE A 1 250 ? -14.399 -5.428 7.787 1.00 45.38 250 PHE A N 1
ATOM 1981 C CA . PHE A 1 250 ? -15.710 -5.649 7.175 1.00 45.38 250 PHE A CA 1
ATOM 1982 C C . PHE A 1 250 ? -16.456 -6.852 7.778 1.00 45.38 250 PHE A C 1
ATOM 1984 O O . PHE A 1 250 ? -17.680 -6.870 7.794 1.00 45.38 250 PHE A O 1
ATOM 1991 N N . LEU A 1 251 ? -15.717 -7.817 8.329 1.00 53.88 251 LEU A N 1
ATOM 1992 C CA . LEU A 1 251 ? -16.224 -8.985 9.049 1.00 53.88 251 LEU A CA 1
ATOM 1993 C C . LEU A 1 251 ? -16.271 -8.745 10.566 1.00 53.88 251 LEU A C 1
ATOM 1995 O O . LEU A 1 251 ? -16.202 -9.694 11.345 1.00 53.88 251 LEU A O 1
ATOM 1999 N N . SER A 1 252 ? -16.340 -7.479 11.000 1.00 59.53 252 SER A N 1
ATOM 2000 C CA . SER A 1 252 ? -16.496 -7.156 12.418 1.00 59.53 252 SER A CA 1
ATOM 2001 C C . SER A 1 252 ? -17.758 -7.839 12.960 1.00 59.53 252 SER A C 1
ATOM 2003 O O . SER A 1 252 ? -18.842 -7.612 12.418 1.00 59.53 252 SER A O 1
ATOM 2005 N N . PRO A 1 253 ? -17.651 -8.631 14.041 1.00 65.88 253 PRO A N 1
ATOM 2006 C CA . PRO A 1 253 ? -18.809 -9.258 14.670 1.00 65.88 253 PRO A CA 1
ATOM 2007 C C . PRO A 1 253 ? -19.711 -8.217 15.362 1.00 65.88 253 PRO A C 1
ATOM 2009 O O . PRO A 1 253 ? -20.878 -8.489 15.633 1.00 65.88 253 PRO A O 1
ATOM 2012 N N . VAL A 1 254 ? -19.194 -7.008 15.617 1.00 68.19 254 VAL A N 1
ATOM 2013 C CA . VAL A 1 254 ? -19.926 -5.905 16.250 1.00 68.19 254 VAL A CA 1
ATOM 2014 C C . VAL A 1 254 ? -20.539 -4.987 15.193 1.00 68.19 254 VAL A C 1
ATOM 2016 O O . VAL A 1 254 ? -19.826 -4.455 14.336 1.00 68.19 254 VAL A O 1
ATOM 2019 N N . SER A 1 255 ? -21.855 -4.772 15.286 1.00 70.69 255 SER A N 1
ATOM 2020 C CA . SER A 1 255 ? -22.607 -3.883 14.397 1.00 70.69 255 SER A CA 1
ATOM 2021 C C . SER A 1 255 ? -22.472 -2.401 14.797 1.00 70.69 255 SER A C 1
ATOM 2023 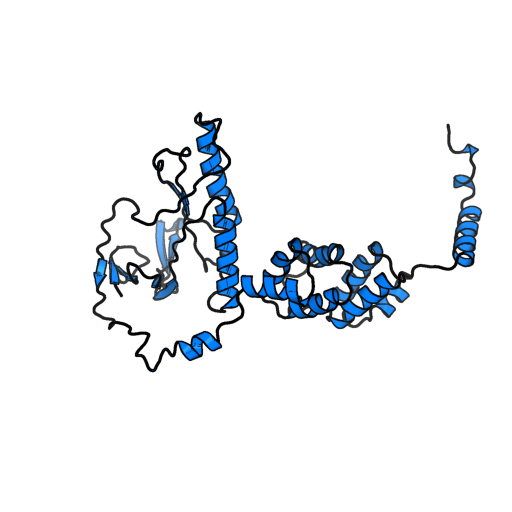O O . SER A 1 255 ? -22.305 -2.094 15.981 1.00 70.69 255 SER A O 1
ATOM 2025 N N . PRO A 1 256 ? -22.608 -1.453 13.845 1.00 66.69 256 PRO A N 1
ATOM 2026 C CA . PRO A 1 256 ? -22.587 -0.018 14.145 1.00 66.69 256 PRO A CA 1
ATOM 2027 C C . PRO A 1 256 ? -23.635 0.404 15.183 1.00 66.69 256 PRO A C 1
ATOM 2029 O O . PRO A 1 256 ? -23.340 1.195 16.075 1.00 66.69 256 PRO A O 1
ATOM 2032 N N . GLY A 1 257 ? -24.842 -0.169 15.110 1.00 69.75 257 GLY A N 1
ATOM 2033 C CA . GLY A 1 257 ? -25.918 0.129 16.058 1.00 69.75 257 GLY A CA 1
ATOM 2034 C C . GLY A 1 257 ? -25.582 -0.289 17.491 1.00 69.75 257 GLY A C 1
ATOM 2035 O O . GLY A 1 257 ? -25.918 0.422 18.432 1.00 69.75 257 GLY A O 1
ATOM 2036 N N . ALA A 1 258 ? -24.856 -1.395 17.675 1.00 73.12 258 ALA A N 1
ATOM 2037 C CA . ALA A 1 258 ? -24.436 -1.832 19.003 1.00 73.12 258 ALA A CA 1
ATOM 2038 C C . ALA A 1 258 ? -23.414 -0.868 19.631 1.00 73.12 258 ALA A C 1
ATOM 2040 O O . ALA A 1 258 ? -23.476 -0.597 20.828 1.00 73.12 258 ALA A O 1
ATOM 2041 N N . VAL A 1 259 ? -22.507 -0.306 18.825 1.00 72.38 259 VAL A N 1
ATOM 2042 C CA . VAL A 1 259 ? -21.554 0.721 19.282 1.00 72.38 259 VAL A CA 1
ATOM 2043 C C . VAL A 1 259 ? -22.279 2.015 19.657 1.00 72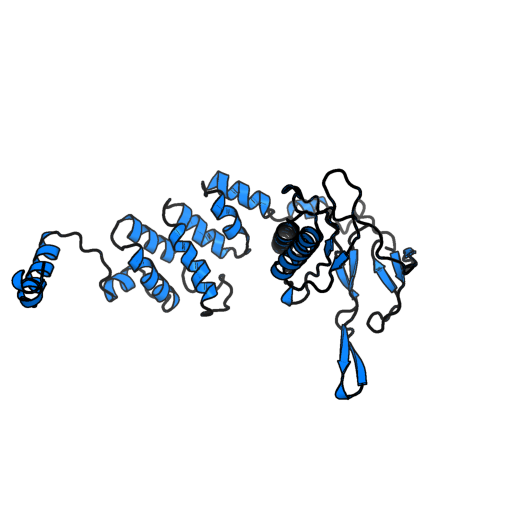.38 259 VAL A C 1
ATOM 2045 O O . VAL A 1 259 ? -21.958 2.612 20.679 1.00 72.38 259 VAL A O 1
ATOM 2048 N N . ALA A 1 260 ? -23.296 2.415 18.888 1.00 70.62 260 ALA A N 1
ATOM 2049 C CA . ALA A 1 260 ? -24.098 3.600 19.193 1.00 70.62 260 ALA A CA 1
ATOM 2050 C C . ALA A 1 260 ? -24.783 3.498 20.566 1.00 70.62 260 ALA A C 1
ATOM 2052 O O . ALA A 1 260 ? -24.723 4.433 21.359 1.00 70.62 260 ALA A O 1
ATOM 2053 N N . VAL A 1 261 ? -25.365 2.336 20.885 1.00 76.50 261 VAL A N 1
ATOM 2054 C CA . VAL A 1 261 ? -25.986 2.089 22.198 1.00 76.50 261 VAL A CA 1
ATOM 2055 C C . VAL A 1 261 ? -24.967 2.205 23.334 1.00 76.50 261 VAL A C 1
ATOM 2057 O O . VAL A 1 261 ? -25.279 2.779 24.373 1.00 76.50 261 VAL A O 1
ATOM 2060 N N . LEU A 1 262 ? -23.745 1.696 23.146 1.00 77.19 262 LEU A N 1
ATOM 2061 C CA . LEU A 1 262 ? -22.683 1.826 24.146 1.00 77.19 262 LEU A CA 1
ATOM 2062 C C . LEU A 1 262 ? -22.326 3.297 24.408 1.00 77.19 262 LEU A C 1
ATOM 2064 O O . LEU A 1 262 ? -22.182 3.685 25.561 1.00 77.19 262 LEU A O 1
ATOM 2068 N N . ILE A 1 263 ? -22.233 4.119 23.359 1.00 73.31 263 ILE A N 1
ATOM 2069 C CA . ILE A 1 263 ? -21.925 5.553 23.481 1.00 73.31 263 ILE A CA 1
ATOM 2070 C C . ILE A 1 263 ? -23.045 6.295 24.211 1.00 73.31 263 ILE A C 1
ATOM 2072 O O . ILE A 1 263 ? -22.764 7.044 25.143 1.00 73.31 263 ILE A O 1
ATOM 2076 N N . ILE A 1 264 ? -24.306 6.018 23.865 1.00 77.31 264 ILE A N 1
ATOM 2077 C CA . ILE A 1 264 ? -25.473 6.598 24.548 1.00 77.31 264 ILE A CA 1
ATOM 2078 C C . ILE A 1 264 ? -25.447 6.271 26.050 1.00 77.31 264 ILE A C 1
ATOM 2080 O O . ILE A 1 264 ? -25.761 7.128 26.876 1.00 77.31 264 ILE A O 1
ATOM 2084 N N . LEU A 1 265 ? -25.045 5.054 26.434 1.00 79.75 265 LEU A N 1
ATOM 2085 C CA . LEU A 1 265 ? -24.937 4.649 27.844 1.00 79.75 265 LEU A CA 1
ATOM 2086 C C . LEU A 1 265 ? -23.796 5.355 28.595 1.00 79.75 265 LEU A C 1
ATOM 2088 O O . LEU A 1 265 ? -23.913 5.607 29.795 1.00 79.75 265 LEU A O 1
ATOM 2092 N N . ILE A 1 266 ? -22.709 5.696 27.904 1.00 78.75 266 ILE A N 1
ATOM 2093 C CA . ILE A 1 266 ? -21.615 6.487 28.481 1.00 78.75 266 ILE A CA 1
ATOM 2094 C C . ILE A 1 266 ? -22.062 7.943 28.668 1.00 78.75 266 ILE A C 1
ATOM 2096 O O . ILE A 1 266 ? -21.855 8.514 29.734 1.00 78.75 266 ILE A O 1
ATOM 2100 N N . GLU A 1 267 ? -22.725 8.535 27.671 1.00 72.81 267 GLU A N 1
ATOM 2101 C CA . GLU A 1 267 ? -23.184 9.933 27.716 1.00 72.81 267 GLU A CA 1
ATOM 2102 C C . GLU A 1 267 ? -24.284 10.166 28.760 1.00 72.81 267 GLU A C 1
ATOM 2104 O O . GLU A 1 267 ? -24.294 11.178 29.455 1.00 72.81 267 GLU A O 1
ATOM 2109 N N . SER A 1 268 ? -25.174 9.191 28.944 1.00 79.69 268 SER A N 1
ATOM 2110 C CA . SER A 1 268 ? -26.179 9.201 30.018 1.00 79.69 268 SER A CA 1
ATOM 2111 C C . SER A 1 268 ? -25.593 8.931 31.420 1.00 79.69 268 SER A C 1
ATOM 2113 O O . SER A 1 268 ? -26.325 8.863 32.419 1.00 79.69 268 SER A O 1
ATOM 2115 N N . SER A 1 269 ? -24.265 8.799 31.531 1.00 76.69 269 SER A N 1
ATOM 2116 C CA . SER A 1 269 ? -23.524 8.486 32.760 1.00 76.69 269 SER A CA 1
ATOM 2117 C C . SER A 1 269 ? -24.033 7.220 33.452 1.00 76.69 269 SER A C 1
ATOM 2119 O O . SER A 1 269 ? -24.061 7.143 34.680 1.00 76.69 269 SER A O 1
ATOM 2121 N N . HIS A 1 270 ? -24.515 6.252 32.674 1.00 79.44 270 HIS A N 1
ATOM 2122 C CA . HIS A 1 270 ? -24.915 4.940 33.172 1.00 79.44 270 HIS A CA 1
ATOM 2123 C C . HIS A 1 270 ? -23.724 3.982 33.276 1.00 79.44 270 HIS A C 1
ATOM 2125 O O . HIS A 1 270 ? -23.746 3.069 34.098 1.00 79.44 270 HIS A O 1
ATOM 2131 N N . ILE A 1 271 ? -22.690 4.210 32.463 1.00 80.56 271 ILE A N 1
ATOM 2132 C CA . ILE A 1 271 ? -21.441 3.445 32.401 1.00 80.56 271 ILE A CA 1
ATOM 2133 C C . ILE A 1 271 ? -20.271 4.438 32.412 1.00 80.56 271 ILE A C 1
ATOM 2135 O O . ILE A 1 271 ? -20.382 5.533 31.860 1.00 80.56 271 ILE A O 1
ATOM 2139 N N . SER A 1 272 ? -19.148 4.073 33.035 1.00 77.00 272 SER A N 1
ATOM 2140 C CA . SER A 1 272 ? -17.931 4.896 33.026 1.00 77.00 272 SER A CA 1
ATOM 2141 C C . SER A 1 272 ? -17.106 4.653 31.758 1.00 77.00 272 SER A C 1
ATOM 2143 O O . SER A 1 272 ? -17.121 3.564 31.185 1.00 77.00 272 SER A O 1
ATOM 2145 N N . SER A 1 273 ? -16.290 5.625 31.352 1.00 70.25 273 SER A N 1
ATOM 2146 C CA . SER A 1 273 ? -15.310 5.443 30.265 1.00 70.25 273 SER A CA 1
ATOM 2147 C C . SER A 1 273 ? -14.394 4.228 30.505 1.00 70.25 273 SER A C 1
ATOM 2149 O O . SER A 1 273 ? -14.198 3.378 29.635 1.00 70.25 273 SER A O 1
ATOM 2151 N N . SER A 1 274 ? -13.951 4.030 31.752 1.00 74.00 274 SER A N 1
ATOM 2152 C CA . SER A 1 274 ? -13.126 2.880 32.148 1.00 74.00 274 SER A CA 1
ATOM 2153 C C . SER A 1 274 ? -13.813 1.516 31.976 1.00 74.00 274 SER A C 1
ATOM 2155 O O . SER A 1 274 ? -13.138 0.534 31.657 1.00 74.00 274 SER A O 1
ATOM 2157 N N . THR A 1 275 ? -15.137 1.437 32.138 1.00 75.75 275 THR A N 1
ATOM 2158 C CA . THR A 1 275 ? -15.920 0.194 31.994 1.00 75.75 275 THR A CA 1
ATOM 2159 C C . THR A 1 275 ? -16.392 -0.054 30.559 1.00 75.75 275 THR A C 1
ATOM 2161 O O . THR A 1 275 ? -16.708 -1.190 30.204 1.00 75.75 275 THR A O 1
ATOM 2164 N N . ALA A 1 276 ? -16.325 0.944 29.675 1.00 72.62 276 ALA A N 1
ATOM 2165 C CA . ALA A 1 276 ? -16.639 0.778 28.257 1.00 72.62 276 ALA A CA 1
ATOM 2166 C C . ALA A 1 276 ? -15.693 -0.208 27.543 1.00 72.62 276 ALA A C 1
ATOM 2168 O O . ALA A 1 276 ? -16.127 -1.006 26.708 1.00 72.62 276 ALA A O 1
ATOM 2169 N N . LYS A 1 277 ? -14.400 -0.207 27.900 1.00 71.69 277 LYS A N 1
ATOM 2170 C CA . LYS A 1 277 ? -13.377 -1.100 27.320 1.00 71.69 277 LYS A CA 1
ATOM 2171 C C . LYS A 1 277 ? -13.694 -2.594 27.501 1.00 71.69 277 LYS A C 1
ATOM 2173 O O . LYS A 1 277 ? -13.737 -3.304 26.491 1.00 71.69 277 LYS A O 1
ATOM 2178 N N . PRO A 1 278 ? -13.927 -3.110 28.726 1.00 74.81 278 PRO A N 1
ATOM 2179 C CA . PRO A 1 278 ? -14.258 -4.522 28.916 1.00 74.81 278 PRO A CA 1
ATOM 2180 C C . PRO A 1 278 ? -15.606 -4.906 28.288 1.00 74.81 278 PRO A C 1
ATOM 2182 O O . PRO A 1 278 ? -15.723 -6.004 27.737 1.00 74.81 278 PRO A O 1
ATOM 2185 N N . VAL A 1 279 ? -16.597 -4.003 28.289 1.00 77.88 279 VAL A N 1
ATOM 2186 C CA . VAL A 1 279 ? -17.888 -4.232 27.616 1.00 77.88 279 VAL A CA 1
ATOM 2187 C C . VAL A 1 279 ? -17.679 -4.421 26.115 1.00 77.88 279 VAL A C 1
ATOM 2189 O O . VAL A 1 279 ? -18.150 -5.409 25.548 1.00 77.88 279 VAL A O 1
ATOM 2192 N N . PHE A 1 280 ? -16.891 -3.553 25.477 1.00 74.94 280 PHE A N 1
ATOM 2193 C CA . PHE A 1 280 ? -16.583 -3.673 24.055 1.00 74.94 280 PHE A CA 1
ATOM 2194 C C . PHE A 1 280 ? -15.838 -4.977 23.719 1.00 74.94 280 PHE A C 1
ATOM 2196 O O . PHE A 1 280 ? -16.191 -5.672 22.764 1.00 74.94 280 PHE A O 1
ATOM 2203 N N . GLN A 1 281 ? -14.844 -5.369 24.523 1.00 74.88 281 GLN A N 1
ATOM 2204 C CA . GLN A 1 281 ? -14.126 -6.637 24.327 1.00 74.88 281 GLN A CA 1
ATOM 2205 C C . GLN A 1 281 ? -15.065 -7.852 24.382 1.00 74.88 281 GLN A C 1
ATOM 2207 O O . GLN A 1 281 ? -14.882 -8.818 23.637 1.00 74.88 281 GLN A O 1
ATOM 2212 N N . LYS A 1 282 ? -16.093 -7.813 25.236 1.00 76.94 282 LYS A N 1
ATOM 2213 C CA . LYS A 1 282 ? -17.114 -8.864 25.300 1.00 76.94 282 LYS A CA 1
ATOM 2214 C C . LYS A 1 282 ? -18.078 -8.830 24.127 1.00 76.94 282 LYS A C 1
ATOM 2216 O O . LYS A 1 282 ? -18.395 -9.899 23.614 1.00 76.94 282 LYS A O 1
ATOM 2221 N N . MET A 1 283 ? -18.486 -7.650 23.663 1.00 75.69 283 MET A N 1
ATOM 2222 C CA . MET A 1 283 ? -19.280 -7.516 22.434 1.00 75.69 283 MET A CA 1
ATOM 2223 C C . MET A 1 283 ? -18.556 -8.156 21.246 1.00 75.69 283 MET A C 1
ATOM 2225 O O . MET A 1 283 ? -19.179 -8.828 20.429 1.00 75.69 283 MET A O 1
ATOM 2229 N N . TRP A 1 284 ? -17.229 -8.011 21.192 1.00 73.88 284 TRP A N 1
ATOM 2230 C CA . TRP A 1 284 ? -16.402 -8.632 20.162 1.00 73.88 284 TRP A CA 1
ATOM 2231 C C . TRP A 1 284 ? -16.363 -10.163 20.259 1.00 73.88 284 TRP A C 1
ATOM 2233 O O . TRP A 1 284 ? -16.452 -10.849 19.244 1.00 73.88 284 TRP A O 1
ATOM 2243 N N . LYS A 1 285 ? -16.254 -10.713 21.477 1.00 78.06 285 LYS A N 1
ATOM 2244 C CA . LYS A 1 285 ? -16.237 -12.168 21.720 1.00 78.06 285 LYS A CA 1
ATOM 2245 C C . LYS A 1 285 ? -17.620 -12.821 21.583 1.00 78.06 285 LYS A C 1
ATOM 2247 O O . LYS A 1 285 ? -17.702 -13.999 21.251 1.00 78.06 285 LYS A O 1
ATOM 2252 N N . ALA A 1 286 ? -18.696 -12.083 21.856 1.00 78.31 286 ALA A N 1
ATOM 2253 C CA . ALA A 1 286 ? -20.065 -12.589 21.913 1.00 78.31 286 ALA A CA 1
ATOM 2254 C C . ALA A 1 286 ? -21.054 -11.639 21.199 1.00 78.31 286 ALA A C 1
ATOM 2256 O O . ALA A 1 286 ? -21.829 -10.943 21.859 1.00 78.31 286 ALA A O 1
ATOM 2257 N N . PRO A 1 287 ? -21.104 -11.644 19.854 1.00 68.62 287 PRO A N 1
ATOM 2258 C CA . PRO A 1 287 ? -21.881 -10.670 19.075 1.00 68.62 287 PRO A CA 1
ATOM 2259 C C . PRO A 1 287 ? -23.402 -10.773 19.221 1.00 68.62 287 PRO A C 1
ATOM 2261 O O . PRO A 1 287 ? -24.124 -9.854 18.847 1.00 68.62 287 PRO A O 1
ATOM 2264 N N . LYS A 1 288 ? -23.915 -11.888 19.756 1.00 72.69 288 LYS A N 1
ATOM 2265 C CA . LYS A 1 288 ? -25.357 -12.094 19.964 1.00 72.69 288 LYS A CA 1
ATOM 2266 C C . LYS A 1 288 ? -25.903 -11.370 21.200 1.00 72.69 288 LYS A C 1
ATOM 2268 O O . LYS A 1 288 ? -27.119 -11.264 21.332 1.00 72.69 288 LYS A O 1
ATOM 2273 N N . LYS A 1 289 ? -25.040 -10.917 22.116 1.00 76.38 289 LYS A N 1
ATOM 2274 C CA . LYS A 1 289 ? -25.471 -10.244 23.348 1.00 76.38 289 LYS A CA 1
ATOM 2275 C C . LYS A 1 289 ? -25.611 -8.744 23.118 1.00 76.38 289 LYS A C 1
ATOM 2277 O O . LYS A 1 289 ? -24.739 -8.108 22.531 1.00 76.38 289 LYS A O 1
ATOM 2282 N N . THR A 1 290 ? -26.704 -8.176 23.613 1.00 80.50 290 THR A N 1
ATOM 2283 C CA . THR A 1 290 ? -26.913 -6.721 23.590 1.00 80.50 290 THR A CA 1
ATOM 2284 C C . THR A 1 290 ? -26.069 -6.033 24.663 1.00 80.50 290 THR A C 1
ATOM 2286 O O . THR A 1 290 ? -25.732 -6.637 25.682 1.00 80.50 290 THR A O 1
ATOM 2289 N N . VAL A 1 291 ? -25.750 -4.750 24.462 1.00 79.38 291 VAL A N 1
ATOM 2290 C CA . VAL A 1 291 ? -24.939 -3.967 25.413 1.00 79.38 291 VAL A CA 1
ATOM 2291 C C . VAL A 1 291 ? -25.556 -3.990 26.814 1.00 79.38 291 VAL A C 1
ATOM 2293 O O . VAL A 1 291 ? -24.869 -4.301 27.780 1.00 79.38 291 VAL A O 1
ATOM 2296 N N . GLY A 1 292 ? -26.872 -3.774 26.923 1.00 79.19 292 GLY A N 1
ATOM 2297 C CA . GLY A 1 292 ? -27.575 -3.800 28.209 1.00 79.19 292 GLY A CA 1
ATOM 2298 C C . GLY A 1 292 ? -27.512 -5.154 28.925 1.00 79.19 292 GLY A C 1
ATOM 2299 O O . GLY A 1 292 ? -27.401 -5.189 30.147 1.00 79.19 292 GLY A O 1
ATOM 2300 N N . GLN A 1 293 ? -27.516 -6.272 28.188 1.00 81.94 293 GLN A N 1
ATOM 2301 C CA . GLN A 1 293 ? -27.339 -7.604 28.782 1.00 81.94 293 GLN A CA 1
ATOM 2302 C C . GLN A 1 293 ? -25.928 -7.786 29.341 1.00 81.94 293 GLN A C 1
ATOM 2304 O O . GLN A 1 293 ? -25.783 -8.284 30.450 1.00 81.94 293 GLN A O 1
ATOM 2309 N N . ILE A 1 294 ? -24.896 -7.348 28.613 1.00 82.88 294 ILE A N 1
ATOM 2310 C CA . ILE A 1 294 ? -23.500 -7.455 29.064 1.00 82.88 294 ILE A CA 1
ATOM 2311 C C . ILE A 1 294 ? -23.281 -6.630 30.336 1.00 82.88 294 ILE A C 1
ATOM 2313 O O . ILE A 1 294 ? -22.644 -7.101 31.274 1.00 82.88 294 ILE A O 1
ATOM 2317 N N . VAL A 1 295 ? -23.840 -5.422 30.383 1.00 83.31 295 VAL A N 1
ATOM 2318 C CA . VAL A 1 295 ? -23.705 -4.507 31.526 1.00 83.31 295 VAL A CA 1
ATOM 2319 C C . VAL A 1 295 ? -24.460 -5.042 32.743 1.00 83.31 295 VAL A C 1
ATOM 2321 O O . VAL A 1 295 ? -23.936 -4.989 33.851 1.00 83.31 295 VAL A O 1
ATOM 2324 N N . LYS A 1 296 ? -25.645 -5.635 32.540 1.00 82.88 296 LYS A N 1
ATOM 2325 C CA . LYS A 1 296 ? -26.436 -6.265 33.608 1.00 82.88 296 LYS A CA 1
ATOM 2326 C C . LYS A 1 296 ? -25.807 -7.557 34.142 1.00 82.88 296 LYS A C 1
ATOM 2328 O O . LYS A 1 296 ? -25.819 -7.775 35.343 1.00 82.88 296 LYS A O 1
ATOM 2333 N N . GLU A 1 297 ? -25.249 -8.406 33.279 1.00 82.62 297 GLU A N 1
ATOM 2334 C CA . GLU A 1 297 ? -24.572 -9.650 33.690 1.00 82.62 297 GLU A CA 1
ATOM 2335 C C . GLU A 1 297 ? -23.309 -9.399 34.522 1.00 82.62 297 GLU A C 1
ATOM 2337 O O . GLU A 1 297 ? -22.895 -10.265 35.287 1.00 82.62 297 GLU A O 1
ATOM 2342 N N . GLN A 1 298 ? -22.665 -8.249 34.329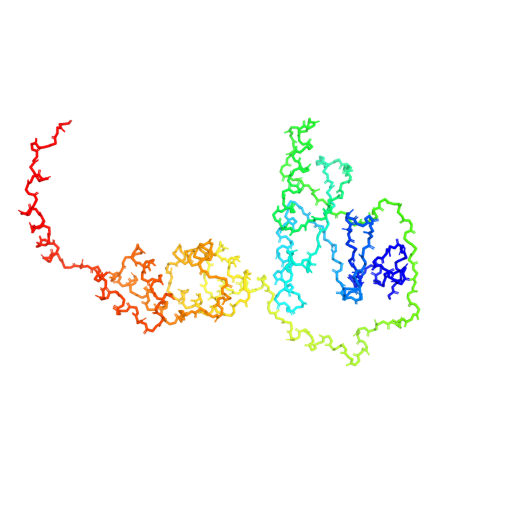 1.00 77.56 298 GLN A N 1
ATOM 2343 C CA . GLN A 1 298 ? -21.420 -7.898 35.007 1.00 77.56 298 GLN A CA 1
ATOM 2344 C C . GLN A 1 298 ? -21.582 -6.869 36.120 1.00 77.56 298 GLN A C 1
ATOM 2346 O O . GLN A 1 298 ? -20.574 -6.474 36.698 1.00 77.56 298 GLN A O 1
ATOM 2351 N N . ASP A 1 299 ? -22.813 -6.430 36.375 1.00 76.00 299 ASP A N 1
ATOM 2352 C CA . ASP A 1 299 ? -23.128 -5.381 37.341 1.00 76.00 299 ASP A CA 1
ATOM 2353 C C . ASP A 1 299 ? -22.264 -4.115 37.160 1.00 76.00 299 ASP A C 1
ATOM 2355 O O . ASP A 1 299 ? -21.675 -3.570 38.087 1.00 76.00 299 ASP A O 1
ATOM 2359 N N . LEU A 1 300 ? -22.131 -3.670 35.903 1.00 78.75 300 LEU A N 1
ATOM 2360 C CA . LEU A 1 300 ? -21.288 -2.525 35.516 1.00 78.75 300 LEU A CA 1
ATOM 2361 C C . LEU A 1 300 ? -22.053 -1.193 35.495 1.00 78.75 300 LEU A C 1
ATOM 2363 O O . LEU A 1 300 ? -21.571 -0.214 34.922 1.00 78.75 300 LEU A O 1
ATOM 2367 N N . TRP A 1 301 ? -23.258 -1.156 36.062 1.00 81.00 301 TRP A N 1
ATOM 2368 C CA . TRP A 1 301 ? -24.035 0.075 36.156 1.00 81.00 301 TRP A CA 1
ATOM 2369 C C . TRP A 1 301 ? -23.423 1.004 37.202 1.00 81.00 301 TRP A C 1
ATOM 2371 O O . TRP A 1 301 ? -23.092 0.589 38.310 1.00 81.00 301 TRP A O 1
ATOM 2381 N N . ILE A 1 302 ? -23.308 2.287 36.866 1.00 79.69 302 ILE A N 1
ATOM 2382 C CA . ILE A 1 302 ? -22.966 3.304 37.858 1.00 79.69 302 ILE A CA 1
ATOM 2383 C C . ILE A 1 302 ? -24.163 3.474 38.798 1.00 79.69 302 ILE A C 1
ATOM 2385 O O . ILE A 1 302 ? -25.227 3.945 38.384 1.00 79.69 302 ILE A O 1
ATOM 2389 N N . ILE A 1 303 ? -23.965 3.134 40.071 1.00 81.19 303 ILE A N 1
ATOM 2390 C CA . ILE A 1 303 ? -24.916 3.419 41.147 1.00 81.19 303 ILE A CA 1
ATOM 2391 C C . ILE A 1 303 ? -24.892 4.930 41.409 1.00 81.19 303 ILE A C 1
ATOM 2393 O O . ILE A 1 303 ? -23.863 5.486 41.793 1.00 81.19 303 ILE A O 1
ATOM 2397 N N . LYS A 1 304 ? -26.018 5.609 41.157 1.00 75.12 304 LYS A N 1
ATOM 2398 C CA . LYS A 1 304 ? -26.182 7.059 41.392 1.00 75.12 304 LYS A CA 1
ATOM 2399 C C . LYS A 1 304 ? -26.866 7.376 42.728 1.00 75.12 304 LYS A C 1
ATOM 2401 O O . LYS A 1 304 ? -26.848 8.533 43.144 1.00 75.12 304 LYS A O 1
ATOM 2406 N N . ASP A 1 305 ? -27.478 6.383 43.371 1.00 84.50 305 ASP A N 1
ATOM 2407 C CA . ASP A 1 305 ? -28.215 6.575 44.617 1.00 84.50 305 ASP A CA 1
ATOM 2408 C C . ASP A 1 305 ? -27.257 6.732 45.807 1.00 84.50 305 ASP A C 1
ATOM 2410 O O . ASP A 1 305 ? -26.414 5.873 46.078 1.00 84.50 305 ASP A O 1
ATOM 2414 N N . LYS A 1 306 ? -27.380 7.859 46.516 1.00 81.44 306 LYS A N 1
ATOM 2415 C CA . LYS A 1 306 ? -26.544 8.173 47.678 1.00 81.44 306 LYS A CA 1
ATOM 2416 C C . LYS A 1 306 ? -26.835 7.250 48.855 1.00 81.44 306 LYS A C 1
ATOM 2418 O O . LYS A 1 306 ? -25.893 6.902 49.561 1.00 81.44 306 LYS A O 1
ATOM 2423 N N . GLU A 1 307 ? -28.088 6.851 49.067 1.00 82.81 307 GLU A N 1
ATOM 2424 C CA . GLU A 1 307 ? -28.455 5.991 50.199 1.00 82.81 307 GL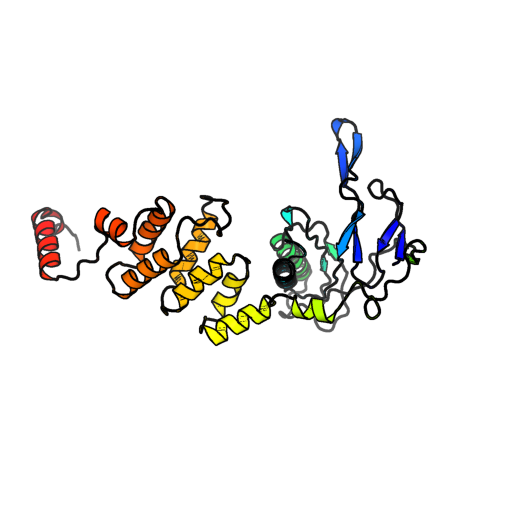U A CA 1
ATOM 2425 C C . GLU A 1 307 ? -27.907 4.575 50.012 1.00 82.81 307 GLU A C 1
ATOM 2427 O O . GLU A 1 307 ? -27.372 3.970 50.943 1.00 82.81 307 GLU A O 1
ATOM 2432 N N . GLU A 1 308 ? -27.962 4.062 48.783 1.00 83.88 308 GLU A N 1
ATOM 2433 C CA . GLU A 1 308 ? -27.390 2.764 48.433 1.00 83.88 308 GLU A CA 1
ATOM 2434 C C . GLU A 1 308 ? -25.861 2.765 48.578 1.00 83.88 308 GLU A C 1
ATOM 2436 O O . GLU A 1 308 ? -25.299 1.862 49.202 1.00 83.88 308 GLU A O 1
ATOM 2441 N N . LEU A 1 309 ? -25.185 3.817 48.099 1.00 83.31 309 LEU A N 1
ATOM 2442 C CA . LEU A 1 309 ? -23.741 3.988 48.283 1.00 83.31 309 LEU A CA 1
ATOM 2443 C C . LEU A 1 309 ? -23.359 4.079 49.762 1.00 83.31 309 LEU A C 1
ATOM 2445 O O . LEU A 1 309 ? -22.404 3.433 50.189 1.00 83.31 309 LEU A O 1
ATOM 2449 N N . GLN A 1 310 ? -24.113 4.837 50.558 1.00 83.94 310 GLN A N 1
ATOM 2450 C CA . GLN A 1 310 ? -23.858 4.982 51.987 1.00 83.94 310 GLN A CA 1
ATOM 2451 C C . GLN A 1 310 ? -24.043 3.650 52.725 1.00 83.94 310 GLN A C 1
ATOM 2453 O O . GLN A 1 310 ? -23.207 3.294 53.551 1.00 83.94 310 GLN A O 1
ATOM 2458 N N . ASN A 1 311 ? -25.055 2.861 52.358 1.00 87.00 311 ASN A N 1
ATOM 2459 C CA . ASN A 1 311 ? -25.258 1.512 52.887 1.00 87.00 311 ASN A CA 1
ATOM 2460 C C . ASN A 1 311 ? -24.118 0.551 52.517 1.00 87.00 311 ASN A C 1
ATOM 2462 O O . ASN A 1 311 ? -23.710 -0.265 53.343 1.00 87.00 311 ASN A O 1
ATOM 2466 N N . ILE A 1 312 ? -23.595 0.627 51.291 1.00 84.69 312 ILE A N 1
ATOM 2467 C CA . ILE A 1 312 ? -22.451 -0.188 50.856 1.00 84.69 312 ILE A CA 1
ATOM 2468 C C . ILE A 1 312 ? -21.188 0.211 51.627 1.00 84.69 312 ILE A C 1
ATOM 2470 O O . ILE A 1 312 ? -20.483 -0.667 52.128 1.00 84.69 312 ILE A O 1
ATOM 2474 N N . CYS A 1 313 ? -20.925 1.513 51.763 1.00 83.31 313 CYS A N 1
ATOM 2475 C CA . CYS A 1 313 ? -19.801 2.033 52.539 1.00 83.31 313 CYS A CA 1
ATOM 2476 C C . CYS A 1 313 ? -19.893 1.607 54.006 1.00 83.31 313 CYS A C 1
ATOM 2478 O O . CYS A 1 313 ? -18.915 1.090 54.539 1.00 83.31 313 CYS A O 1
ATOM 2480 N N . GLN A 1 314 ? -21.067 1.743 54.630 1.00 84.00 314 GLN A N 1
ATOM 2481 C CA . GLN A 1 314 ? -21.280 1.364 56.026 1.00 84.00 314 GLN A CA 1
ATOM 2482 C C . GLN A 1 314 ? -21.049 -0.135 56.238 1.00 84.00 314 GLN A C 1
ATOM 2484 O O . GLN A 1 314 ? -20.263 -0.511 57.098 1.00 84.00 314 GLN A O 1
ATOM 2489 N N . ARG A 1 315 ? -21.606 -1.000 55.377 1.00 86.88 315 ARG A N 1
ATOM 2490 C CA . ARG A 1 315 ? -21.330 -2.447 55.435 1.00 86.88 315 ARG A CA 1
ATOM 2491 C C . ARG A 1 315 ? -19.844 -2.764 55.299 1.00 86.88 315 ARG A C 1
ATOM 2493 O O . ARG A 1 315 ? -19.361 -3.697 55.935 1.00 86.88 315 ARG A O 1
ATOM 2500 N N . ARG A 1 316 ? -19.119 -2.029 54.450 1.00 84.38 316 ARG A N 1
ATOM 2501 C CA . ARG A 1 316 ? -17.678 -2.231 54.263 1.00 84.38 316 ARG A CA 1
ATOM 2502 C C . ARG A 1 316 ? -16.910 -1.853 55.530 1.00 84.38 316 ARG A C 1
ATOM 2504 O O . ARG A 1 316 ? -16.127 -2.673 55.995 1.00 84.38 316 ARG A O 1
ATOM 2511 N N . VAL A 1 317 ? -17.208 -0.686 56.100 1.00 84.50 317 VAL A N 1
ATOM 2512 C CA . VAL A 1 317 ? -16.648 -0.185 57.367 1.00 84.50 317 VAL A CA 1
ATOM 2513 C C . VAL A 1 317 ? -16.908 -1.166 58.510 1.00 84.50 317 VAL A C 1
ATOM 2515 O O . VAL A 1 317 ? -15.971 -1.563 59.195 1.00 84.50 317 VAL A O 1
ATOM 2518 N N . ASP A 1 318 ? -18.146 -1.640 58.651 1.00 84.31 318 ASP A N 1
ATOM 2519 C CA . ASP A 1 318 ? -18.532 -2.578 59.711 1.00 84.31 318 ASP A CA 1
ATOM 2520 C C . ASP A 1 318 ? -17.840 -3.948 59.554 1.00 84.31 318 ASP A C 1
ATOM 2522 O O . ASP A 1 318 ? -17.557 -4.627 60.539 1.00 84.31 318 ASP A O 1
ATOM 2526 N N . SER A 1 319 ? -17.552 -4.365 58.315 1.00 85.25 319 SER A N 1
ATOM 2527 C CA . SER A 1 319 ? -16.883 -5.642 58.019 1.00 85.25 319 SER A CA 1
ATOM 2528 C C . SER A 1 319 ? -15.355 -5.614 58.144 1.00 85.25 319 SER A C 1
ATOM 2530 O O . SER A 1 319 ? -14.755 -6.677 58.269 1.00 85.25 319 SER A O 1
ATOM 2532 N N . HIS A 1 320 ? -14.727 -4.433 58.094 1.00 82.38 320 HIS A N 1
ATOM 2533 C CA . HIS A 1 320 ? -13.268 -4.257 58.160 1.00 82.38 320 HIS A CA 1
ATOM 2534 C C . HIS A 1 320 ? -12.894 -3.148 59.167 1.00 82.38 320 HIS A C 1
ATOM 2536 O O . HIS A 1 320 ? -12.294 -2.140 58.788 1.00 82.38 320 HIS A O 1
ATOM 2542 N N . PRO A 1 321 ? -13.226 -3.310 60.463 1.00 75.25 321 PRO A N 1
ATOM 2543 C CA . PRO A 1 321 ? -13.008 -2.273 61.477 1.00 75.25 321 PRO A CA 1
ATOM 2544 C C . PRO A 1 321 ? -11.523 -1.933 61.702 1.00 75.25 321 PRO A C 1
ATOM 2546 O O . PRO A 1 321 ? -11.202 -0.852 62.190 1.00 75.25 321 PRO A O 1
ATOM 2549 N N . GLU A 1 322 ? -10.610 -2.829 61.323 1.00 74.69 322 GLU A N 1
ATOM 2550 C CA . GLU A 1 322 ? -9.160 -2.668 61.492 1.00 74.69 322 GLU A CA 1
ATOM 2551 C C . GLU A 1 322 ? -8.545 -1.613 60.553 1.00 74.69 322 GLU A C 1
ATOM 2553 O O . GLU A 1 322 ? -7.580 -0.951 60.932 1.00 74.69 322 GLU A O 1
ATOM 2558 N N . GLU A 1 323 ? -9.116 -1.406 59.359 1.00 73.38 323 GLU A N 1
ATOM 2559 C CA . GLU A 1 323 ? -8.651 -0.401 58.381 1.00 73.38 323 GLU A CA 1
ATOM 2560 C C . GLU A 1 323 ? -9.155 1.016 58.702 1.00 73.38 323 GLU A C 1
ATOM 2562 O O . GLU A 1 323 ? -8.630 2.006 58.196 1.00 73.38 323 GLU A O 1
ATOM 2567 N N . VAL A 1 324 ? -10.188 1.115 59.543 1.00 70.31 324 VAL A N 1
ATOM 2568 C CA . VAL A 1 324 ? -10.881 2.369 59.875 1.00 70.31 324 VAL A CA 1
ATOM 2569 C C . VAL A 1 324 ? -10.337 2.985 61.167 1.00 70.31 324 VAL A C 1
ATOM 2571 O O . VAL A 1 324 ? -10.569 4.163 61.435 1.00 70.31 324 VAL A O 1
ATOM 2574 N N . ASN A 1 325 ? -9.597 2.211 61.966 1.00 69.69 325 ASN A N 1
ATOM 2575 C CA . ASN A 1 325 ? -9.076 2.675 63.242 1.00 69.69 325 ASN A CA 1
ATOM 2576 C C . ASN A 1 325 ? -7.893 3.647 63.030 1.00 69.69 325 ASN A C 1
ATOM 2578 O O . ASN A 1 325 ? -6.853 3.224 62.514 1.00 69.69 325 ASN A O 1
ATOM 2582 N N . PRO A 1 326 ? -8.005 4.930 63.425 1.00 63.78 326 PRO A N 1
ATOM 2583 C CA . PRO A 1 326 ? -6.960 5.930 63.188 1.00 63.78 326 PRO A CA 1
ATOM 2584 C C . PRO A 1 326 ? -5.628 5.613 63.888 1.00 63.78 326 PRO A C 1
ATOM 2586 O O . PRO A 1 326 ? -4.592 6.104 63.454 1.00 63.78 326 PRO A O 1
ATOM 2589 N N . ASP A 1 327 ? -5.633 4.750 64.907 1.00 61.72 327 ASP A N 1
ATOM 2590 C CA . ASP A 1 327 ? -4.433 4.333 65.645 1.00 61.72 327 ASP A CA 1
ATOM 2591 C C . ASP A 1 327 ? -3.516 3.366 64.860 1.00 61.72 327 ASP A C 1
ATOM 2593 O O . ASP A 1 327 ? -2.377 3.132 65.265 1.00 61.72 327 ASP A O 1
ATOM 2597 N N . ASN A 1 328 ? -3.978 2.811 63.729 1.00 58.62 328 ASN A N 1
ATOM 2598 C CA . ASN A 1 328 ? -3.197 1.896 62.880 1.00 58.62 328 ASN A CA 1
ATOM 2599 C C . ASN A 1 328 ? -2.323 2.605 61.827 1.00 58.62 328 ASN A C 1
ATOM 2601 O O . ASN A 1 328 ? -1.543 1.945 61.138 1.00 58.62 328 ASN A O 1
ATOM 2605 N N . TYR A 1 329 ? -2.417 3.932 61.704 1.00 57.09 329 TYR A N 1
ATOM 2606 C CA . TYR A 1 329 ? -1.576 4.724 60.809 1.00 57.09 329 TYR A CA 1
ATOM 2607 C C . TYR A 1 329 ? -0.628 5.606 61.638 1.00 57.09 329 TYR A C 1
ATOM 2609 O O . TYR A 1 329 ? -1.096 6.520 62.318 1.00 57.09 329 TYR A O 1
ATOM 2617 N N . PRO A 1 330 ? 0.696 5.351 61.628 1.00 58.78 330 PRO A N 1
ATOM 2618 C CA . PRO A 1 330 ? 1.648 6.248 62.274 1.00 58.78 330 PRO A CA 1
ATOM 2619 C C . PRO A 1 330 ? 1.663 7.617 61.559 1.00 58.78 330 PRO A C 1
ATOM 2621 O O . PRO A 1 330 ? 1.300 7.677 60.381 1.00 58.78 330 PRO A O 1
ATOM 2624 N N . PRO A 1 331 ? 2.050 8.702 62.260 1.00 61.72 331 PRO A N 1
ATOM 2625 C CA . PRO A 1 331 ? 2.046 10.067 61.726 1.00 61.72 331 PRO A CA 1
ATOM 2626 C C . PRO A 1 331 ? 2.959 10.280 60.514 1.00 61.72 331 PRO A C 1
ATOM 2628 O O . PRO A 1 331 ? 3.985 9.566 60.396 1.00 61.72 331 PRO A O 1
#

Secondary structure (DSSP, 8-state):
-EEEE---TT-TTSEEEEETTEEEEE---EEEEETTTTEEEEE-TTTT-EEE-------TTHHHHHHHHHHHHHHHTS----TTTTSS-EEEEE----TTSPP---EEEEEE-SHHHHHHHHHHHHHHHHHTT-----S--------S--SS----EEE-SSS----SSS-SS--HHHHHHHPPPPHHHHHHHHHHHH---GGGHHHHHSS--HHHHHHHHHHHTSS--HHHHHHHHHHHHTTS----GGG-SS-HHHHHHHHHHHHTTSS-HHHHHHHHHHHHH-TTS-HHHHHHHTT------HHHHHHHHHHHHHH-HHHH-GGGS--

Mean predicted aligned error: 14.13 Å

Sequence (331 aa):
FDRKHYFYADMPAGYQITQQRVPIAVDSGKSLHDEERSQTLIDLNRAGVGLMELVMCCGEEAAAAVRQLQLILQALGTCQANMAEGQIRVDANVSVHQSGEPLGVRREVKNINSVMHLAKAIGKNTEEKKNYGYQDLPSHLLLCCMHIHSLSLSLRFMPETNLPPLFVYESEFVVIDRLSFQLPELPSVKRTRLVEMYGILQEHRFTLVVRNSKVKLCIFVFVLYYKFLLSEIFFLSSLSETGICSLPLFLSPVSPGAVAVLIILIESSHISSSTAKPVFQKMWKAPKKTVGQIVKEQDLWIIKDKEELQNICQRRVDSHPEEVNPDNYPP

pLDDT: mean 72.38, std 16.35, range [31.41, 93.56]

Solvent-accessible surface area (backbone atoms only — not comparable to full-atom values): 20024 Å² total; per-residue (Å²): 88,23,31,45,43,52,86,48,87,36,35,89,80,38,45,39,54,28,29,96,91,47,43,48,33,44,40,55,25,42,77,43,78,40,76,92,76,73,42,73,48,69,44,58,90,47,40,71,42,82,39,77,61,84,88,73,70,42,42,89,51,40,40,58,52,53,52,51,49,32,47,44,34,44,58,67,67,80,39,82,44,43,32,84,80,60,68,41,78,52,72,47,59,48,32,64,55,61,91,93,55,73,84,37,77,76,44,79,47,70,88,40,58,39,58,66,54,44,44,50,56,53,51,49,61,55,51,57,52,37,73,75,73,47,84,82,71,68,95,69,64,74,31,56,34,73,87,82,77,79,86,86,68,87,60,53,72,43,77,37,82,91,51,78,84,84,62,60,91,83,32,93,85,47,54,63,69,61,50,63,73,66,56,58,81,47,60,68,59,50,37,52,51,46,30,73,76,59,69,50,59,80,84,58,43,61,73,64,61,75,52,92,45,72,49,58,54,56,40,45,58,55,46,56,75,47,90,70,64,72,80,64,53,53,47,62,58,49,54,60,71,66,69,79,60,93,68,64,69,80,72,51,61,58,55,51,68,59,54,46,53,50,50,53,36,42,75,70,58,40,31,52,78,82,56,47,56,63,53,50,57,45,34,58,76,40,55,88,57,52,66,70,56,56,37,62,78,63,67,52,63,55,82,80,54,65,67,61,51,50,52,52,50,48,55,50,48,73,73,42,57,75,82,70,44,73,88,75,57,83,133

Organism: NCBI:txid630221

Radius of gyration: 29.63 Å; Cα contacts (8 Å, |Δi|>4): 361; chains: 1; bounding box: 60×54×99 Å

Foldseek 3Di:
DKWFAADDPQAVVRTWDDDPPFFKTWDTWDWDQDPVVRDIDTGNPRGGHIGGHDDDWDFLCVLVVLLLVCLQCVQQVPFNSQLQVPRDFDKDWWWFDAVPDPTHDIDIHGDQSHSVSVSVVRVVVVVVVCVVPVVDRPPPGSGTPDDDDDPDDPRDMDDDPVDDDDDQPPDPVHDPVVVVVVRGDRLVNQLVCCCVVLVDPNVCSVVQSSDPDPQSCLLVVLVSVPVDDPVLCVVVVVVVVVVPDPDDCNPQLADSVLSNVLVVCCVVVQADSVRSVVLVVVCRVPVVDHSVRSCVVVVRTDDPDPVVVVVVVVVVCVVCVPVVDPVNDDD

Nearest PDB structures (foldseek):
  3ip4-assembly1_B  TM=7.217E-01  e=4.755E-15  Staphylococcus aureus subsp. aureus Mu50
  3kfu-assembly1_F  TM=7.114E-01  e=2.784E-13  Thermus thermophilus HB8
  3al0-assembly1_B  TM=6.089E-01  e=1.113E-13  Thermotoga maritima MSB8
  2k3i-assembly1_A  TM=1.795E-01  e=9.709E+00  Shigella flexneri 2a

InterPro domains:
  IPR003789 Aspartyl/glutamyl-tRNA amidotransferase subunit B-like [SSF89095] (185-288)
  IPR006075 Aspartyl/Glutamyl-tRNA(Gln) amidotransferase, subunit B/E, catalytic [PF02934] (1-26)
  IPR006075 Aspartyl/Glutamyl-tRNA(Gln) amidotransferase, subunit B/E, catalytic [PF02934] (27-168)
  IPR014746 Glutamine synthetase/guanido kinase, catalytic domain [SSF55931] (1-171)
  IPR017959 Aspartyl/glutamyl-tRNA(Asn/Gln) amidotransferase, subunit B /E [PTHR11659] (27-128)
  IPR018027 Asn/Gln amidotransferase [PF02637] (252-325)